Protein AF-A0A825BFW8-F1 (afdb_monomer_lite)

Secondary structure (DSSP, 8-state):
--SSHHHHHHHHHHHTS--EEEEEE-TTT--EEEEEESSS-HHHHHHHHHHHHHHH---SEEEE-S-HHHHSHHHHHHHHHTT-EEEEPPTT-GGGSTTHHHHHHHHIIIIITTSTT---SSHHHHHHHHHTS-HHHHHHTTT--S-GGGPPPHHHHHHHHHHHIIIIITTS-BTTTTB-HHHHHHHTGGG--PPPHHHHHHHHTS---

Foldseek 3Di:
DAPDPVSVVVLLVLLLADWDKDKDADPQLGAMDIFIGSDPALLRVLLRQLVCCQPQNDAQEDEEEPDPNCVDPLNVVLCVLSNYHYHHDDPPPCVVVPPPVVLVVVCCVPPQVPQPFRQDPDPVSNVVVVVPDDPVVVVVCVVPDGDSPRGDRPVVVRVSSRCCSVVPVQADDDPVQNGGSVVSSVVCSVVHHHDDSVSSCVSSPNSHD

Organism: Campylobacter fetus (NCBI:txid196)

Sequence (209 aa):
AFRDFDECCERVKENQKRYTVVGLIDVHSGVCSYVIGKSENIYTVKRCLAKYISKFGKPLRVVGDNGKAFKSNEMAGTFESLDIEYLAVRAYSGWLKPYIERSWRSFQDNFSQNIAGFIGHSVEQRQAIEFGFSKMERRLKKGEQTNLKRMLLINDLEKLMDDYIDEFINRRWLDRLGSSPLEAYKSDEDKIERLSSTLVCARLGNMLT

Radius of gyration: 19.36 Å; chains: 1; bounding box: 43×39×50 Å

InterPro domains:
  IPR001584 Integrase, catalytic core [PS50994] (1-189)
  IPR012337 Ribonuclease H-like superfamily [SSF53098] (11-190)
  IPR036397 Ribonuclease H superfamily [G3DSA:3.30.420.10] (3-198)

pLDDT: mean 85.08, std 10.87, range [48.97, 98.0]

Structure (mmCIF, N/CA/C/O backbone):
data_AF-A0A825BFW8-F1
#
_entry.id   AF-A0A825BFW8-F1
#
loop_
_atom_site.group_PDB
_atom_site.id
_atom_site.type_symbol
_atom_site.label_atom_id
_atom_site.label_alt_id
_atom_site.label_comp_id
_atom_site.label_asym_id
_atom_site.label_entity_id
_atom_site.label_seq_id
_atom_site.pdbx_PDB_ins_code
_atom_site.Cartn_x
_atom_site.Cartn_y
_atom_site.Cartn_z
_atom_site.occupancy
_atom_site.B_iso_or_equiv
_atom_site.auth_seq_id
_atom_site.auth_comp_id
_atom_site.auth_asym_id
_atom_site.auth_atom_id
_atom_site.pdbx_PDB_model_num
ATOM 1 N N . ALA A 1 1 ? -1.907 10.057 -26.799 1.00 57.00 1 ALA A N 1
ATOM 2 C CA . ALA A 1 1 ? -0.876 10.447 -27.782 1.00 57.00 1 ALA A CA 1
ATOM 3 C C . ALA A 1 1 ? 0.135 11.348 -27.081 1.00 57.00 1 ALA A C 1
ATOM 5 O O . ALA A 1 1 ? -0.284 12.102 -26.210 1.00 57.00 1 ALA A O 1
ATOM 6 N N . PHE A 1 2 ? 1.428 11.216 -27.385 1.00 69.06 2 PHE A N 1
ATOM 7 C CA . PHE A 1 2 ? 2.475 12.103 -26.853 1.00 69.06 2 PHE A CA 1
ATOM 8 C C . PHE A 1 2 ? 2.391 13.469 -27.539 1.00 69.06 2 PHE A C 1
ATOM 10 O O . PHE A 1 2 ? 1.968 13.522 -28.696 1.00 69.06 2 PHE A O 1
ATOM 17 N N . ARG A 1 3 ? 2.764 14.556 -26.849 1.00 76.31 3 ARG A N 1
ATOM 18 C CA . ARG A 1 3 ? 2.779 15.893 -27.467 1.00 76.31 3 ARG A CA 1
ATOM 19 C C . ARG A 1 3 ? 3.918 16.033 -28.474 1.00 76.31 3 ARG A C 1
ATOM 21 O O . ARG A 1 3 ? 3.712 16.618 -29.531 1.00 76.31 3 ARG A O 1
ATOM 28 N N . ASP A 1 4 ? 5.073 15.448 -28.172 1.00 85.94 4 ASP A N 1
ATOM 29 C CA . ASP A 1 4 ? 6.266 15.469 -29.016 1.00 85.94 4 ASP A CA 1
ATOM 30 C C . ASP A 1 4 ? 7.177 14.247 -28.761 1.00 85.94 4 ASP A C 1
ATOM 32 O O . ASP A 1 4 ? 6.861 13.340 -27.978 1.00 85.94 4 ASP A O 1
ATOM 36 N N . PHE A 1 5 ? 8.291 14.189 -29.495 1.00 79.31 5 PHE A N 1
ATOM 37 C CA . PHE A 1 5 ? 9.274 13.107 -29.415 1.00 79.31 5 PHE A CA 1
ATOM 38 C C . PHE A 1 5 ? 10.070 13.116 -28.103 1.00 79.31 5 PHE A C 1
ATOM 40 O O . PHE A 1 5 ? 10.416 12.045 -27.596 1.00 79.31 5 PHE A O 1
ATOM 47 N N . ASP A 1 6 ? 10.321 14.293 -27.531 1.00 84.38 6 ASP A N 1
ATOM 48 C CA . ASP A 1 6 ? 11.079 14.432 -26.289 1.00 84.38 6 ASP A CA 1
ATOM 49 C C . ASP A 1 6 ? 10.268 13.889 -25.107 1.00 84.38 6 ASP A C 1
ATOM 51 O O . ASP A 1 6 ? 10.773 13.065 -24.343 1.00 84.38 6 ASP A O 1
ATOM 55 N N . GLU A 1 7 ? 8.972 14.208 -25.034 1.00 79.75 7 GLU A N 1
ATOM 56 C CA . GLU A 1 7 ? 8.039 13.645 -24.052 1.00 79.75 7 GLU A CA 1
ATOM 57 C C . GLU A 1 7 ? 7.964 12.113 -24.162 1.00 79.75 7 GLU A C 1
ATOM 59 O O . GLU A 1 7 ? 7.917 11.402 -23.153 1.00 79.75 7 GLU A O 1
ATOM 64 N N . CYS A 1 8 ? 7.971 11.583 -25.389 1.00 78.00 8 CYS A N 1
ATOM 65 C CA . CYS A 1 8 ? 8.010 10.142 -25.626 1.00 78.00 8 CYS A CA 1
ATOM 66 C C . CYS A 1 8 ? 9.295 9.525 -25.050 1.00 78.00 8 CYS A C 1
ATOM 68 O O . CYS A 1 8 ? 9.234 8.555 -24.290 1.00 78.00 8 CYS A O 1
ATOM 70 N N . CYS A 1 9 ? 10.456 10.117 -25.340 1.00 77.81 9 CYS A N 1
ATOM 71 C CA . CYS A 1 9 ? 11.747 9.641 -24.845 1.00 77.81 9 CYS A CA 1
ATOM 72 C C . CYS A 1 9 ? 11.852 9.714 -23.317 1.00 77.81 9 CYS A C 1
ATOM 74 O O . CYS A 1 9 ? 12.368 8.788 -22.688 1.00 77.81 9 CYS A O 1
ATOM 76 N N . GLU A 1 10 ? 11.354 10.786 -22.701 1.00 79.50 10 GLU A N 1
ATOM 77 C CA . GLU A 1 10 ? 11.316 10.937 -21.245 1.00 79.50 10 GLU A CA 1
ATOM 78 C C . GLU A 1 10 ? 10.425 9.887 -20.581 1.00 79.50 10 GLU A C 1
ATOM 80 O O . GLU A 1 10 ? 10.849 9.241 -19.619 1.00 79.50 10 GLU A O 1
ATOM 85 N N . ARG A 1 11 ? 9.224 9.641 -21.118 1.00 73.81 11 ARG A N 1
ATOM 86 C CA . ARG A 1 11 ? 8.330 8.591 -20.603 1.00 73.81 11 ARG A CA 1
ATOM 87 C C . ARG A 1 11 ? 8.921 7.195 -20.749 1.00 73.81 11 ARG A C 1
ATOM 89 O O . ARG A 1 11 ? 8.784 6.387 -19.833 1.00 73.81 11 ARG A O 1
ATOM 96 N N . VAL A 1 12 ? 9.605 6.909 -21.857 1.00 74.50 12 VAL A N 1
ATOM 97 C CA . VAL A 1 12 ? 10.315 5.633 -22.034 1.00 74.50 12 VAL A CA 1
ATOM 98 C C . VAL A 1 12 ? 11.403 5.474 -20.970 1.00 74.50 12 VAL A C 1
ATOM 100 O O . VAL A 1 12 ? 11.441 4.444 -20.300 1.00 74.50 12 VAL A O 1
ATOM 103 N N . LYS A 1 13 ? 12.234 6.501 -20.744 1.00 76.50 13 LYS A N 1
ATOM 104 C CA . LYS A 1 13 ? 13.274 6.480 -19.697 1.00 76.50 13 LYS A CA 1
ATOM 105 C C . LYS A 1 13 ? 12.697 6.305 -18.293 1.00 76.50 13 LYS A C 1
ATOM 107 O O . LYS A 1 13 ? 13.308 5.643 -17.457 1.00 76.50 13 LYS A O 1
ATOM 112 N N . GLU A 1 14 ? 11.544 6.904 -18.013 1.00 76.50 14 GLU A N 1
ATOM 113 C CA . GLU A 1 14 ? 10.870 6.758 -16.723 1.00 76.50 14 GLU A CA 1
ATOM 114 C C . GLU A 1 14 ? 10.353 5.328 -16.517 1.00 76.50 14 GLU A C 1
ATOM 116 O O . GLU A 1 14 ? 10.638 4.730 -15.482 1.00 76.50 14 GLU A O 1
ATOM 121 N N . ASN A 1 15 ? 9.698 4.742 -17.524 1.00 72.56 15 ASN A N 1
ATOM 122 C CA . ASN A 1 15 ? 9.164 3.376 -17.459 1.00 72.56 15 ASN A CA 1
ATOM 123 C C . ASN A 1 15 ? 10.252 2.292 -17.393 1.00 72.56 15 ASN A C 1
ATOM 125 O O . ASN A 1 15 ? 10.003 1.195 -16.899 1.00 72.56 15 ASN A O 1
ATOM 129 N N . GLN A 1 16 ? 11.469 2.584 -17.855 1.00 72.81 16 GLN A N 1
ATOM 130 C CA . GLN A 1 16 ? 12.624 1.681 -17.788 1.00 72.81 16 GLN A CA 1
ATOM 131 C C . GLN A 1 16 ? 13.252 1.566 -16.382 1.00 72.81 16 GLN A C 1
ATOM 133 O O . GLN A 1 16 ? 14.397 1.135 -16.241 1.00 72.81 16 GLN A O 1
ATOM 138 N N . LYS A 1 17 ? 12.534 1.937 -15.319 1.00 76.00 17 LYS A N 1
ATOM 139 C CA . LYS A 1 17 ? 13.017 1.860 -13.935 1.00 76.00 17 LYS A CA 1
ATOM 140 C C . LYS A 1 17 ? 12.402 0.676 -13.196 1.00 76.00 17 LYS A C 1
ATOM 142 O O . LYS A 1 17 ? 11.292 0.236 -13.478 1.00 76.00 17 LYS A O 1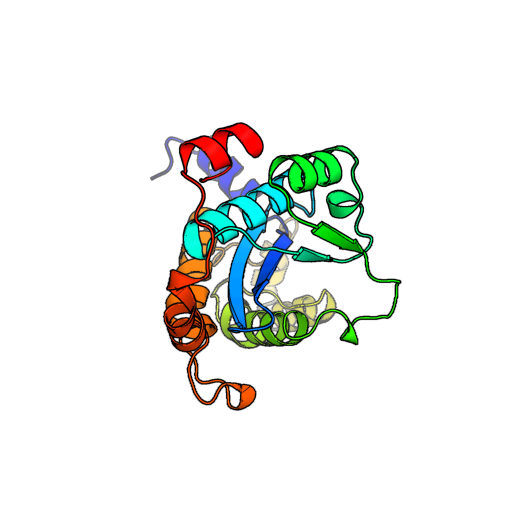
ATOM 147 N N . ARG A 1 18 ? 13.132 0.160 -12.203 1.00 78.69 18 ARG A N 1
ATOM 148 C CA . ARG A 1 18 ? 12.558 -0.767 -11.222 1.00 78.69 18 ARG A CA 1
ATOM 149 C C . ARG A 1 18 ? 11.790 0.042 -10.189 1.00 78.69 18 ARG A C 1
ATOM 151 O O . ARG A 1 18 ? 12.389 0.822 -9.456 1.00 78.69 18 ARG A O 1
ATOM 158 N N . TYR A 1 19 ? 10.485 -0.172 -10.145 1.00 87.44 19 TYR A N 1
ATOM 159 C CA . TYR A 1 19 ? 9.611 0.412 -9.142 1.00 87.44 19 TYR A CA 1
ATOM 160 C C . TYR A 1 19 ? 9.538 -0.476 -7.899 1.00 87.44 19 TYR A C 1
ATOM 162 O O . TYR A 1 19 ? 9.810 -1.678 -7.942 1.00 87.44 19 TYR A O 1
ATOM 170 N N . THR A 1 20 ? 9.145 0.128 -6.788 1.00 89.19 20 THR A N 1
ATOM 171 C CA . THR A 1 20 ? 8.837 -0.548 -5.533 1.00 89.19 20 THR A CA 1
ATOM 172 C C . THR A 1 20 ? 7.329 -0.601 -5.353 1.00 89.19 20 THR A C 1
ATOM 174 O O . THR A 1 20 ? 6.642 0.376 -5.633 1.00 89.19 20 THR A O 1
ATOM 177 N N . VAL A 1 21 ? 6.817 -1.717 -4.842 1.00 92.19 21 VAL A N 1
ATOM 178 C CA . VAL A 1 21 ? 5.421 -1.832 -4.415 1.00 92.19 21 VAL A CA 1
ATOM 179 C C . VAL A 1 21 ? 5.387 -1.855 -2.893 1.00 92.19 21 VAL A C 1
ATOM 181 O O . VAL A 1 21 ? 6.095 -2.644 -2.271 1.00 92.19 21 VAL A O 1
ATOM 184 N N . VAL A 1 22 ? 4.569 -0.993 -2.300 1.00 93.06 22 VAL A N 1
ATOM 185 C CA . VAL A 1 22 ? 4.280 -0.972 -0.862 1.00 93.06 22 VAL A CA 1
ATOM 186 C C . VAL A 1 22 ? 2.839 -1.419 -0.673 1.00 93.06 22 VAL A C 1
ATOM 188 O O . VAL A 1 22 ? 1.969 -1.053 -1.462 1.00 93.06 22 VAL A O 1
ATOM 191 N N . GLY A 1 23 ? 2.585 -2.230 0.350 1.00 94.19 23 GLY A N 1
ATOM 192 C CA . GLY A 1 23 ? 1.260 -2.770 0.607 1.00 94.19 23 GLY A CA 1
ATOM 193 C C . GLY A 1 23 ? 0.889 -2.781 2.076 1.00 94.19 23 GLY A C 1
ATOM 194 O O . GLY A 1 23 ? 1.744 -2.966 2.939 1.00 94.19 23 GLY A O 1
ATOM 195 N N . LEU A 1 24 ? -0.405 -2.621 2.333 1.00 95.12 24 LEU A N 1
ATOM 196 C CA . LEU A 1 24 ? -1.027 -2.812 3.638 1.00 95.12 24 LEU A CA 1
ATOM 197 C C . LEU A 1 24 ? -2.068 -3.922 3.528 1.00 95.12 24 LEU A C 1
ATOM 199 O O . LEU A 1 24 ? -2.770 -4.007 2.518 1.00 95.12 24 LEU A O 1
ATOM 203 N N . ILE A 1 25 ? -2.139 -4.766 4.554 1.00 96.06 25 ILE A N 1
ATOM 204 C CA . ILE A 1 25 ? -3.138 -5.826 4.691 1.00 96.06 25 ILE A CA 1
ATOM 205 C C . ILE A 1 25 ? -3.756 -5.752 6.081 1.00 96.06 25 ILE A C 1
ATOM 207 O O . ILE A 1 25 ? -3.037 -5.598 7.070 1.00 96.06 25 ILE A O 1
ATOM 211 N N . ASP A 1 26 ? -5.074 -5.888 6.151 1.00 96.00 26 ASP A N 1
ATOM 212 C CA . ASP A 1 26 ? -5.761 -6.088 7.416 1.00 96.00 26 ASP A CA 1
ATOM 213 C C . ASP A 1 26 ? -5.528 -7.515 7.917 1.00 96.00 26 ASP A C 1
ATOM 215 O O . ASP A 1 26 ? -5.755 -8.491 7.199 1.00 96.00 26 ASP A O 1
ATOM 219 N N . VAL A 1 27 ? -5.106 -7.666 9.168 1.00 94.69 27 VAL A N 1
ATOM 220 C CA . VAL A 1 27 ? -4.853 -8.992 9.749 1.00 94.69 27 VAL A CA 1
ATOM 221 C C . VAL A 1 27 ? -6.163 -9.749 9.967 1.00 94.69 27 VAL A C 1
ATOM 223 O O . VAL A 1 27 ? -6.204 -10.967 9.776 1.00 94.69 27 VAL A O 1
ATOM 226 N N . HIS A 1 28 ? -7.232 -9.037 10.330 1.00 94.06 28 HIS A N 1
ATOM 227 C CA . HIS A 1 28 ? -8.535 -9.631 10.607 1.00 94.06 28 HIS A CA 1
ATOM 228 C C . HIS A 1 28 ? -9.206 -10.086 9.309 1.00 94.06 28 HIS A C 1
ATOM 230 O O . HIS A 1 28 ? -9.173 -11.277 8.988 1.00 94.06 28 HIS A O 1
ATOM 236 N N . SER A 1 29 ? -9.691 -9.143 8.505 1.00 96.19 29 SER A N 1
ATOM 237 C CA . SER A 1 29 ? -10.430 -9.399 7.265 1.00 96.19 29 SER A CA 1
ATOM 238 C C . SER A 1 29 ? -9.549 -9.846 6.101 1.00 96.19 29 SER A C 1
ATOM 240 O O . SER A 1 29 ? -10.025 -10.514 5.198 1.00 96.19 29 SER A O 1
ATOM 242 N N . GLY A 1 30 ? -8.251 -9.539 6.089 1.00 95.88 30 GLY A N 1
ATOM 243 C CA . GLY A 1 30 ? -7.370 -9.895 4.973 1.00 95.88 30 GLY A CA 1
ATOM 244 C C . GLY A 1 30 ? -7.468 -8.984 3.751 1.00 95.88 30 GLY A C 1
ATOM 245 O O . GLY A 1 30 ? -6.800 -9.287 2.759 1.00 95.88 30 GLY A O 1
ATOM 246 N N . VAL A 1 31 ? -8.273 -7.910 3.779 1.00 97.25 31 VAL A N 1
ATOM 247 C CA . VAL A 1 31 ? -8.295 -6.940 2.672 1.00 97.25 31 VAL A CA 1
ATOM 248 C C . VAL A 1 31 ? -6.944 -6.259 2.566 1.00 97.25 3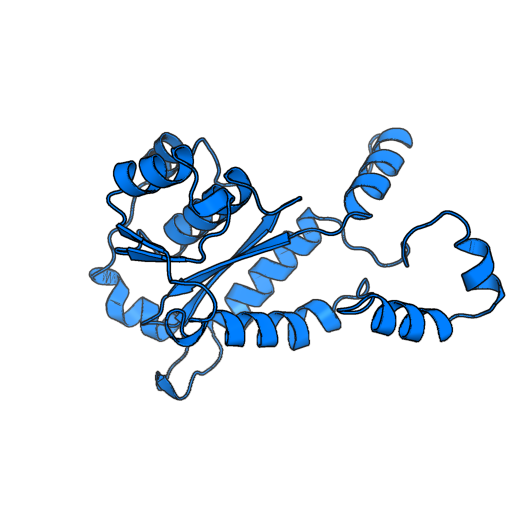1 VAL A C 1
ATOM 250 O O . VAL A 1 31 ? -6.280 -5.997 3.570 1.00 97.25 31 VAL A O 1
ATOM 253 N N . CYS A 1 32 ? -6.521 -5.967 1.346 1.00 96.69 32 CYS A N 1
ATOM 254 C CA . CYS A 1 32 ? -5.256 -5.300 1.106 1.00 96.69 32 CYS A CA 1
ATOM 255 C C . CYS A 1 32 ? -5.367 -4.229 0.025 1.00 96.69 32 CYS A C 1
ATOM 257 O O . CYS A 1 32 ? -6.259 -4.250 -0.826 1.00 96.69 32 CYS A O 1
ATOM 259 N N . SER A 1 33 ? -4.433 -3.284 0.059 1.00 95.81 33 SER A N 1
ATOM 260 C CA . SER A 1 33 ? -4.241 -2.289 -0.996 1.00 95.81 33 SER A CA 1
ATOM 261 C C . SER A 1 33 ? -2.758 -2.066 -1.222 1.00 95.81 33 SER A C 1
ATOM 263 O O . SER A 1 33 ? -2.019 -1.898 -0.245 1.00 95.81 33 SER A O 1
ATOM 265 N N . TYR A 1 34 ? -2.338 -2.006 -2.484 1.00 95.75 34 TYR A N 1
ATOM 266 C CA . TYR A 1 34 ? -0.950 -1.750 -2.859 1.00 95.75 34 TYR A CA 1
ATOM 267 C C . TYR A 1 34 ? -0.805 -0.417 -3.592 1.00 95.75 34 TYR A C 1
ATOM 269 O O . TYR A 1 34 ? -1.737 0.088 -4.221 1.00 95.75 34 TYR A O 1
ATOM 277 N N . VAL A 1 35 ? 0.387 0.160 -3.492 1.00 94.06 35 VAL A N 1
ATOM 278 C CA . VAL A 1 35 ? 0.810 1.366 -4.203 1.00 94.06 35 VAL A CA 1
ATOM 279 C C . VAL A 1 35 ? 2.170 1.106 -4.819 1.00 94.06 35 VAL A C 1
ATOM 281 O O . VAL A 1 35 ? 3.061 0.563 -4.164 1.00 94.06 35 VAL A O 1
ATOM 284 N N . ILE A 1 36 ? 2.336 1.521 -6.070 1.00 92.00 36 ILE A N 1
ATOM 285 C CA . ILE A 1 36 ? 3.634 1.533 -6.728 1.00 92.00 36 ILE A CA 1
ATOM 286 C C . ILE A 1 36 ? 4.298 2.893 -6.496 1.00 92.00 36 ILE A C 1
ATOM 288 O O . ILE A 1 36 ? 3.658 3.941 -6.478 1.00 92.00 36 ILE A O 1
ATOM 292 N N . GLY A 1 37 ? 5.602 2.882 -6.276 1.00 90.00 37 GLY A N 1
ATOM 293 C CA . GLY A 1 37 ? 6.412 4.078 -6.119 1.00 90.00 37 GLY A CA 1
ATOM 294 C C . GLY A 1 37 ? 7.762 3.893 -6.785 1.00 90.00 37 GLY A C 1
ATOM 295 O O . GLY A 1 37 ? 8.232 2.775 -6.986 1.00 90.00 37 GLY A O 1
ATOM 296 N N . LYS A 1 38 ? 8.425 5.000 -7.124 1.00 86.25 38 LYS A N 1
ATOM 297 C CA . LYS A 1 38 ? 9.762 4.959 -7.747 1.00 86.25 38 LYS A CA 1
ATOM 298 C C . LYS A 1 38 ? 10.818 4.323 -6.834 1.00 86.25 38 LYS A C 1
ATOM 300 O O . LYS A 1 38 ? 11.822 3.814 -7.315 1.00 86.25 38 LYS A O 1
ATOM 305 N N . SER A 1 39 ? 10.600 4.389 -5.522 1.00 85.94 39 SER A N 1
ATOM 306 C CA . SER A 1 39 ? 11.430 3.773 -4.490 1.00 85.94 39 SER A CA 1
ATOM 307 C C . SER A 1 39 ? 10.643 3.608 -3.188 1.00 85.94 39 SER A C 1
ATOM 309 O O . SER A 1 39 ? 9.589 4.231 -3.000 1.00 85.94 39 SER A O 1
ATOM 311 N N . GLU A 1 40 ? 11.173 2.805 -2.263 1.00 84.12 40 GLU A N 1
ATOM 312 C CA . GLU A 1 40 ? 10.717 2.794 -0.872 1.00 84.12 40 GLU A CA 1
ATOM 313 C C . GLU A 1 40 ? 11.165 4.085 -0.173 1.00 84.12 40 GLU A C 1
ATOM 315 O O . GLU A 1 40 ? 12.313 4.236 0.247 1.00 84.12 40 GLU A O 1
ATOM 320 N N . ASN A 1 41 ? 10.253 5.047 -0.074 1.00 88.56 41 ASN A N 1
ATOM 321 C CA . ASN A 1 41 ? 10.467 6.301 0.635 1.00 88.56 41 ASN A CA 1
ATOM 322 C C . ASN A 1 41 ? 9.206 6.689 1.421 1.00 88.56 41 ASN A C 1
ATOM 324 O O . ASN A 1 41 ? 8.149 6.072 1.268 1.00 88.56 41 ASN A O 1
ATOM 328 N N . ILE A 1 42 ? 9.327 7.717 2.264 1.00 88.88 42 ILE A N 1
ATOM 329 C CA . ILE A 1 42 ? 8.255 8.171 3.162 1.00 88.88 42 ILE A CA 1
ATOM 330 C C . ILE A 1 42 ? 6.984 8.514 2.372 1.00 88.88 42 ILE A C 1
ATOM 332 O O . ILE A 1 42 ? 5.891 8.138 2.783 1.00 88.88 42 ILE A O 1
ATOM 336 N N . TYR A 1 43 ? 7.109 9.152 1.206 1.00 89.62 43 TYR A N 1
ATOM 337 C CA . TYR A 1 43 ? 5.960 9.518 0.377 1.00 89.62 43 TYR A CA 1
ATOM 338 C C . TYR A 1 43 ? 5.233 8.300 -0.193 1.00 89.62 43 TYR A C 1
ATOM 340 O O . TYR A 1 43 ? 4.006 8.274 -0.181 1.00 89.62 43 TYR A O 1
ATOM 348 N N . THR A 1 44 ? 5.956 7.274 -0.651 1.00 90.69 44 THR A N 1
ATOM 349 C CA . THR A 1 44 ? 5.337 6.022 -1.123 1.00 90.69 44 THR A CA 1
ATOM 350 C C . THR A 1 44 ? 4.567 5.337 0.009 1.00 90.69 44 THR A C 1
ATOM 352 O O . THR A 1 44 ? 3.440 4.886 -0.192 1.00 90.69 44 THR A O 1
ATOM 355 N N . VAL A 1 45 ? 5.128 5.322 1.223 1.00 91.12 45 VAL A N 1
ATOM 356 C CA . VAL A 1 45 ? 4.454 4.775 2.412 1.00 91.12 45 VAL A CA 1
ATOM 357 C C . VAL A 1 45 ? 3.213 5.599 2.774 1.00 91.12 45 VAL A C 1
ATOM 359 O O . VAL A 1 45 ? 2.149 5.026 2.996 1.00 91.12 45 VAL A O 1
ATOM 362 N N . LYS A 1 46 ? 3.304 6.935 2.763 1.00 91.94 46 LYS A N 1
ATOM 363 C CA . LYS A 1 46 ? 2.163 7.835 3.004 1.00 91.94 46 LYS A CA 1
ATOM 364 C C . LYS A 1 46 ? 1.053 7.663 1.974 1.00 91.94 46 LYS A C 1
ATOM 366 O O . LYS A 1 46 ? -0.109 7.628 2.361 1.00 91.94 46 LYS A O 1
ATOM 371 N N . ARG A 1 47 ? 1.386 7.507 0.688 1.00 92.12 47 ARG A N 1
ATOM 372 C CA . ARG A 1 47 ? 0.408 7.191 -0.369 1.00 92.12 47 ARG A CA 1
ATOM 373 C C . ARG A 1 47 ? -0.264 5.849 -0.119 1.00 92.12 47 ARG A C 1
ATOM 375 O O . ARG A 1 47 ? -1.482 5.758 -0.218 1.00 92.12 47 ARG A O 1
ATOM 382 N N . CYS A 1 48 ? 0.507 4.829 0.259 1.00 93.88 48 CYS A N 1
ATOM 383 C CA . CYS A 1 48 ? -0.046 3.524 0.614 1.00 93.88 48 CYS A CA 1
ATOM 384 C C . CYS A 1 48 ? -1.021 3.623 1.795 1.00 93.88 48 CYS A C 1
ATOM 386 O O . CYS A 1 48 ? -2.110 3.057 1.731 1.00 93.88 48 CYS A O 1
ATOM 388 N N . LEU A 1 49 ? -0.666 4.377 2.839 1.00 93.94 49 LEU A N 1
ATOM 389 C CA . LEU A 1 49 ? -1.538 4.618 3.987 1.00 93.94 49 LEU A CA 1
ATOM 390 C C . LEU A 1 49 ? -2.790 5.417 3.596 1.00 93.94 49 LEU A C 1
ATOM 392 O O . LEU A 1 49 ? -3.892 5.018 3.952 1.00 93.94 49 LEU A O 1
ATOM 396 N N . ALA A 1 50 ? -2.642 6.498 2.825 1.00 93.50 50 ALA A N 1
ATOM 397 C CA . ALA A 1 50 ? -3.756 7.320 2.351 1.00 93.50 50 ALA A CA 1
ATOM 398 C C . ALA A 1 50 ? -4.760 6.491 1.545 1.00 93.50 50 ALA A C 1
ATOM 400 O O . ALA A 1 50 ? -5.962 6.539 1.805 1.00 93.50 50 ALA A O 1
ATOM 401 N N . LYS A 1 51 ? -4.255 5.692 0.599 1.00 93.75 51 LYS A N 1
ATOM 402 C CA . LYS A 1 51 ? -5.065 4.799 -0.229 1.00 93.75 51 LYS A CA 1
ATOM 403 C C . LYS A 1 51 ? -5.792 3.763 0.614 1.00 93.75 51 LYS A C 1
ATOM 405 O O . LYS A 1 51 ? -6.989 3.571 0.429 1.00 93.75 51 LYS A O 1
ATOM 410 N N . TYR A 1 52 ? -5.095 3.135 1.559 1.00 95.69 52 TYR A N 1
ATOM 411 C CA . TYR A 1 52 ? -5.709 2.166 2.458 1.00 95.69 52 TYR A CA 1
ATOM 412 C C . TYR A 1 52 ? -6.836 2.805 3.276 1.00 95.69 52 TYR A C 1
ATOM 414 O O . TYR A 1 52 ? -7.955 2.301 3.255 1.00 95.69 52 TYR A O 1
ATOM 422 N N . ILE A 1 53 ? -6.579 3.955 3.914 1.00 95.19 53 ILE A N 1
ATOM 423 C CA . ILE A 1 53 ? -7.583 4.680 4.708 1.00 95.19 53 ILE A CA 1
ATOM 424 C C . ILE A 1 53 ? -8.786 5.071 3.849 1.00 95.19 53 ILE A C 1
ATOM 426 O O . ILE A 1 53 ? -9.926 4.923 4.281 1.00 95.19 53 ILE A O 1
ATOM 430 N N . SER A 1 54 ? -8.551 5.526 2.618 1.00 93.06 54 SER A N 1
ATOM 431 C CA . SER A 1 54 ? -9.630 5.902 1.704 1.00 93.06 54 SER A CA 1
ATOM 432 C C . SER A 1 54 ? -10.530 4.725 1.324 1.00 93.06 54 SER A C 1
ATOM 434 O O . SER A 1 54 ? -11.722 4.932 1.109 1.00 93.06 54 SER A O 1
ATOM 436 N N . LYS A 1 55 ? -9.980 3.512 1.204 1.00 93.94 55 LYS A N 1
ATOM 437 C CA . LYS A 1 55 ? -10.745 2.318 0.813 1.00 93.94 55 LYS A CA 1
ATOM 438 C C . LYS A 1 55 ? -11.396 1.646 2.015 1.00 93.94 55 LYS A C 1
ATOM 440 O O . LYS A 1 55 ? -12.593 1.367 1.994 1.00 93.94 55 LYS A O 1
ATOM 445 N N . PHE A 1 56 ? -10.604 1.415 3.055 1.00 95.69 56 PHE A N 1
ATOM 446 C CA . PHE A 1 56 ? -10.936 0.506 4.146 1.00 95.69 56 PHE A CA 1
ATOM 447 C C . PHE A 1 56 ? -11.084 1.193 5.504 1.00 95.69 56 PHE A C 1
ATOM 449 O O . PHE A 1 56 ? -11.481 0.537 6.457 1.00 95.69 56 PHE A O 1
ATOM 456 N N . GLY A 1 57 ? -10.831 2.499 5.601 1.00 94.88 57 GLY A N 1
ATOM 457 C CA . GLY A 1 57 ? -10.901 3.247 6.855 1.00 94.88 57 GLY A CA 1
ATOM 458 C C . GLY A 1 57 ? -9.599 3.233 7.657 1.00 94.88 57 GLY A C 1
ATOM 459 O O . GLY A 1 57 ? -8.583 2.651 7.264 1.00 94.88 57 GLY A O 1
ATOM 460 N N . LYS A 1 58 ? -9.611 3.959 8.775 1.00 95.25 58 LYS A N 1
ATOM 461 C CA . LYS A 1 58 ? -8.440 4.199 9.618 1.00 95.25 58 LYS A CA 1
ATOM 462 C C . LYS A 1 58 ? -8.027 2.914 10.347 1.00 95.25 58 LYS A C 1
ATOM 464 O O . LYS A 1 58 ? -8.840 2.362 11.086 1.00 95.25 58 LYS A O 1
ATOM 469 N N . PRO A 1 59 ? -6.783 2.429 10.189 1.00 95.25 59 PRO A N 1
ATOM 470 C CA . PRO A 1 59 ? -6.307 1.304 10.982 1.00 95.25 59 PRO A CA 1
ATOM 471 C C . PRO A 1 59 ? -6.043 1.746 12.425 1.00 95.25 59 PRO A C 1
ATOM 473 O O . PRO A 1 59 ? -5.526 2.833 12.653 1.00 95.25 59 PRO A O 1
ATOM 476 N N . LEU A 1 60 ? -6.317 0.873 13.395 1.00 94.12 60 LEU A N 1
ATOM 477 C CA . LEU A 1 60 ? -5.954 1.112 14.801 1.00 94.12 60 LEU A CA 1
ATOM 478 C C . LEU A 1 60 ? -4.434 1.067 15.002 1.00 94.12 60 LEU A C 1
ATOM 480 O O . LEU A 1 60 ? -3.847 1.852 15.742 1.00 94.12 60 LEU A O 1
ATOM 484 N N . ARG A 1 61 ? -3.793 0.108 14.331 1.00 94.12 61 ARG A N 1
ATOM 485 C CA . ARG A 1 61 ? -2.378 -0.198 14.489 1.00 94.12 61 ARG A CA 1
ATOM 486 C C . ARG A 1 61 ? -1.785 -0.676 13.175 1.00 94.12 61 ARG A C 1
ATOM 488 O O . ARG A 1 61 ? -2.386 -1.488 12.476 1.00 94.12 61 ARG A O 1
ATOM 495 N N . VAL A 1 62 ? -0.569 -0.233 12.882 1.00 93.56 62 VAL A N 1
ATOM 496 C CA . VAL A 1 62 ? 0.239 -0.706 11.757 1.00 93.56 62 VAL A CA 1
ATOM 497 C C . VAL A 1 62 ? 1.466 -1.432 12.293 1.00 93.56 62 VAL A C 1
ATOM 499 O O . VAL A 1 62 ? 2.231 -0.891 13.087 1.00 93.56 62 VAL A O 1
ATOM 502 N N . VAL A 1 63 ? 1.667 -2.668 11.836 1.00 91.75 63 VAL A N 1
ATOM 503 C CA . VAL A 1 63 ? 2.832 -3.489 12.185 1.00 91.75 63 VAL A CA 1
ATOM 504 C C . VAL A 1 63 ? 3.773 -3.543 10.983 1.00 91.75 63 VAL A C 1
ATOM 506 O O . VAL A 1 63 ? 3.415 -4.068 9.931 1.00 91.75 63 VAL A O 1
ATOM 509 N N . GLY A 1 64 ? 4.977 -2.990 11.123 1.00 88.31 64 GLY A N 1
ATOM 510 C CA . GLY A 1 64 ? 5.906 -2.769 10.010 1.00 88.31 64 GLY A CA 1
ATOM 511 C C . GLY A 1 64 ? 7.345 -3.174 10.317 1.00 88.31 64 GLY A C 1
ATOM 512 O O . GLY A 1 64 ? 7.678 -3.614 11.418 1.00 88.31 64 GLY A O 1
ATOM 513 N N . ASP A 1 65 ? 8.208 -3.149 9.296 1.00 79.69 65 ASP A N 1
ATOM 514 C CA . ASP A 1 65 ? 9.649 -3.413 9.456 1.00 79.69 65 ASP A CA 1
ATOM 515 C C . ASP A 1 65 ? 10.364 -2.182 9.997 1.00 79.69 65 ASP A C 1
ATOM 517 O O . ASP A 1 65 ? 9.889 -1.054 9.895 1.00 79.69 65 ASP A O 1
ATOM 521 N N . ASN A 1 66 ? 11.584 -2.387 10.487 1.00 75.94 66 ASN A N 1
ATOM 522 C CA . ASN A 1 66 ? 12.508 -1.303 10.823 1.00 75.94 66 ASN A CA 1
ATOM 523 C C . ASN A 1 66 ? 13.084 -0.584 9.580 1.00 75.94 66 ASN A C 1
ATOM 525 O O . ASN A 1 66 ? 14.197 -0.056 9.624 1.00 75.94 66 ASN A O 1
ATOM 529 N N . GLY A 1 67 ? 12.351 -0.572 8.462 1.00 76.88 67 GLY A N 1
ATOM 530 C CA . GLY A 1 67 ? 12.732 0.128 7.240 1.00 76.88 67 GLY A CA 1
ATOM 531 C C . GLY A 1 67 ? 12.874 1.631 7.485 1.00 76.88 67 GLY A C 1
ATOM 532 O O . GLY A 1 67 ? 12.150 2.222 8.290 1.00 76.88 67 GLY A O 1
ATOM 533 N N . LYS A 1 68 ? 13.817 2.271 6.784 1.00 80.75 68 LYS A N 1
ATOM 534 C CA . LYS A 1 68 ? 14.152 3.691 7.001 1.00 80.75 68 LYS A CA 1
ATOM 535 C C . LYS A 1 68 ? 12.950 4.621 6.806 1.00 80.75 68 LYS A C 1
ATOM 537 O O . LYS A 1 68 ? 12.820 5.587 7.550 1.00 80.75 68 LYS A O 1
ATOM 542 N N . ALA A 1 69 ? 12.076 4.322 5.842 1.00 80.25 69 ALA A N 1
ATOM 543 C CA . ALA A 1 69 ? 10.877 5.116 5.581 1.00 80.25 69 ALA A CA 1
ATOM 544 C C . ALA A 1 69 ? 9.899 5.078 6.770 1.00 80.25 69 ALA A C 1
ATOM 546 O O . ALA A 1 69 ? 9.462 6.128 7.242 1.00 80.25 69 ALA A O 1
ATOM 547 N N . PHE A 1 70 ? 9.635 3.884 7.307 1.00 78.50 70 PHE A N 1
ATOM 548 C CA . PHE A 1 70 ? 8.727 3.689 8.438 1.00 78.50 70 PHE A CA 1
ATOM 549 C C . PHE A 1 70 ? 9.287 4.208 9.769 1.00 78.50 70 PHE A C 1
ATOM 551 O O . PHE A 1 70 ? 8.523 4.667 10.609 1.00 78.50 70 PHE A O 1
ATOM 558 N N . LYS A 1 71 ? 10.615 4.176 9.956 1.00 78.88 71 LYS A N 1
ATOM 559 C CA . LYS A 1 71 ? 11.286 4.672 11.173 1.00 78.88 71 LYS A CA 1
ATOM 560 C C . LYS A 1 71 ? 11.466 6.198 11.201 1.00 78.88 71 LYS A C 1
ATOM 562 O O . LYS A 1 71 ? 11.898 6.747 12.209 1.00 78.88 71 LYS A O 1
ATOM 567 N N . SER A 1 72 ? 11.211 6.894 10.097 1.00 84.50 72 SER A N 1
ATOM 568 C CA . SER A 1 72 ? 11.433 8.340 10.038 1.00 84.50 72 SER A CA 1
ATOM 569 C C . SER A 1 72 ? 10.559 9.097 11.049 1.00 84.50 72 SER A C 1
ATOM 571 O O . SER A 1 72 ? 9.395 8.753 11.249 1.00 84.50 72 SER A O 1
ATOM 573 N N . ASN A 1 73 ? 11.100 10.167 11.647 1.00 85.88 73 ASN A N 1
ATOM 574 C CA . ASN A 1 73 ? 10.343 11.034 12.564 1.00 85.88 73 ASN A CA 1
ATOM 575 C C . ASN A 1 73 ? 9.088 11.608 11.890 1.00 85.88 73 ASN A C 1
ATOM 577 O O . ASN A 1 73 ? 8.049 11.761 12.522 1.00 85.88 73 ASN A O 1
ATOM 581 N N . GLU A 1 74 ? 9.180 11.887 10.589 1.00 86.19 74 GLU A N 1
ATOM 582 C CA . GLU A 1 74 ? 8.053 12.361 9.794 1.00 86.19 74 GLU A CA 1
ATOM 583 C C . GLU A 1 74 ? 6.928 11.318 9.715 1.00 86.19 74 GLU A C 1
ATOM 585 O O . GLU A 1 74 ? 5.753 11.665 9.848 1.00 86.19 74 GLU A O 1
ATOM 590 N N . MET A 1 75 ? 7.264 10.038 9.522 1.00 88.88 75 MET A N 1
ATOM 591 C CA . MET A 1 75 ? 6.262 8.973 9.499 1.00 88.88 75 MET A CA 1
ATOM 592 C C . MET A 1 75 ? 5.687 8.711 10.896 1.00 88.88 75 MET A C 1
ATOM 594 O O . MET A 1 75 ? 4.480 8.523 11.019 1.00 88.88 75 MET A O 1
ATOM 598 N N . ALA A 1 76 ? 6.508 8.780 11.947 1.00 88.50 76 ALA A N 1
ATOM 599 C CA . ALA A 1 76 ? 6.036 8.682 13.328 1.00 88.50 76 ALA A CA 1
ATOM 600 C C . ALA A 1 76 ? 5.004 9.777 13.654 1.00 88.50 76 ALA A C 1
ATOM 602 O O . ALA A 1 76 ? 3.898 9.460 14.083 1.00 88.50 76 ALA A O 1
ATOM 603 N N . GLY A 1 77 ? 5.309 11.041 13.334 1.00 89.75 77 GLY A N 1
ATOM 604 C CA . GLY A 1 77 ? 4.363 12.149 13.513 1.00 89.75 77 GLY A CA 1
ATOM 605 C C . GLY A 1 77 ? 3.114 12.019 12.637 1.00 89.75 77 GLY A C 1
ATOM 606 O O . GLY A 1 77 ? 2.032 12.454 13.018 1.00 89.75 77 GLY A O 1
ATOM 607 N N . THR A 1 78 ? 3.229 11.369 11.476 1.00 90.81 78 THR A N 1
ATOM 608 C CA . THR A 1 78 ? 2.074 11.072 10.619 1.00 90.81 78 THR A CA 1
ATOM 609 C C . THR A 1 78 ? 1.121 10.085 11.289 1.00 90.81 78 THR A C 1
ATOM 611 O O . THR A 1 78 ? -0.080 10.350 11.342 1.00 90.81 78 THR A O 1
ATOM 614 N N . PHE A 1 79 ? 1.647 8.978 11.818 1.00 92.56 79 PHE A N 1
ATOM 615 C CA . PHE A 1 79 ? 0.860 7.992 12.559 1.00 92.56 79 PHE A CA 1
ATOM 616 C C . PHE A 1 79 ? 0.216 8.604 13.806 1.00 92.56 79 PHE A C 1
ATOM 618 O O . PHE A 1 79 ? -0.990 8.474 13.986 1.00 92.56 79 PHE A O 1
ATOM 625 N N . GLU A 1 80 ? 0.981 9.363 14.591 1.00 91.94 80 GLU A N 1
ATOM 626 C CA . GLU A 1 80 ? 0.483 10.077 15.772 1.00 91.94 80 GLU A CA 1
ATOM 627 C C . GLU A 1 80 ? -0.640 11.064 15.416 1.00 91.94 80 GLU A C 1
ATOM 629 O O . GLU A 1 80 ? -1.684 11.086 16.059 1.00 91.94 80 GLU A O 1
ATOM 634 N N . SER A 1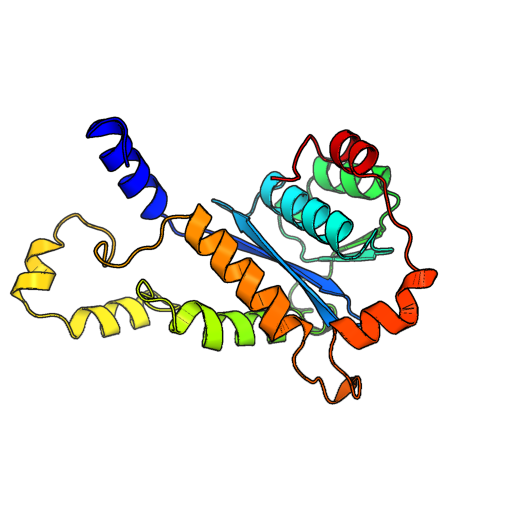 81 ? -0.488 11.829 14.329 1.00 91.38 81 SER A N 1
ATOM 635 C CA . SER A 1 81 ? -1.499 12.804 13.892 1.00 91.38 81 SER A CA 1
ATOM 636 C C . SER A 1 81 ? -2.833 12.190 13.458 1.00 91.38 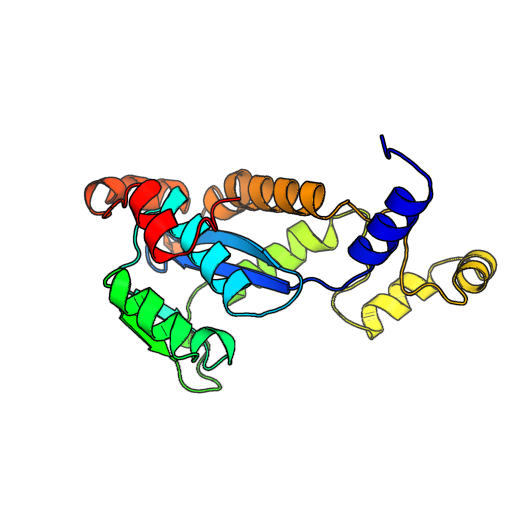81 SER A C 1
ATOM 638 O O . SER A 1 81 ? -3.842 12.897 13.391 1.00 91.38 81 SER A O 1
ATOM 640 N N . LEU A 1 82 ? -2.813 10.900 13.117 1.00 92.25 82 LEU A N 1
ATOM 641 C CA . LEU A 1 82 ? -3.969 10.107 12.719 1.00 92.25 82 LEU A CA 1
ATOM 642 C C . LEU A 1 82 ? -4.451 9.194 13.854 1.00 92.25 82 LEU A C 1
ATOM 644 O O . LEU A 1 82 ? -5.414 8.464 13.646 1.00 92.25 82 LEU A O 1
ATOM 648 N N . ASP A 1 83 ? -3.817 9.238 15.028 1.00 93.75 83 ASP A N 1
ATOM 649 C CA . ASP A 1 83 ? -4.098 8.333 16.146 1.00 93.75 83 ASP A CA 1
ATOM 650 C C . ASP A 1 83 ? -3.991 6.853 15.728 1.00 93.75 83 ASP A C 1
ATOM 652 O O . ASP A 1 83 ? -4.906 6.049 15.896 1.00 93.75 83 ASP A O 1
ATOM 656 N N . ILE A 1 84 ? -2.871 6.519 15.078 1.00 95.00 84 ILE A N 1
ATOM 657 C CA . ILE A 1 84 ? -2.526 5.168 14.625 1.00 95.00 84 ILE A CA 1
ATOM 658 C C . ILE A 1 84 ? -1.284 4.714 15.389 1.00 95.00 84 ILE A C 1
ATOM 660 O O . ILE A 1 84 ? -0.239 5.361 15.338 1.00 95.00 84 ILE A O 1
ATOM 664 N N . GLU A 1 85 ? -1.348 3.560 16.047 1.00 94.31 85 GLU A N 1
ATOM 665 C CA . GLU A 1 85 ? -0.179 2.989 16.717 1.00 94.31 85 GLU A CA 1
ATOM 666 C C . GLU A 1 85 ? 0.758 2.319 15.699 1.00 94.31 85 GLU A C 1
ATOM 668 O O . GLU A 1 85 ? 0.339 1.446 14.936 1.00 94.31 85 GLU A O 1
ATOM 673 N N . TYR A 1 86 ? 2.047 2.668 15.696 1.00 92.12 86 TYR A N 1
ATOM 674 C CA . TYR A 1 86 ? 3.044 1.976 14.875 1.00 92.12 86 TYR A CA 1
ATOM 675 C C . TYR A 1 86 ? 3.906 1.027 15.712 1.00 92.12 86 TYR A C 1
ATOM 677 O O . TYR A 1 86 ? 4.648 1.461 16.593 1.00 92.12 86 TYR A O 1
ATOM 685 N N . LEU A 1 87 ? 3.863 -0.269 15.390 1.00 90.12 87 LEU A N 1
ATOM 686 C CA . LEU A 1 87 ? 4.716 -1.289 15.998 1.00 90.12 87 LEU A CA 1
ATOM 687 C C . LEU A 1 87 ? 5.783 -1.765 15.013 1.00 90.12 87 LEU A C 1
ATOM 689 O O . LEU A 1 87 ? 5.503 -2.480 14.047 1.00 90.12 87 LEU A O 1
ATOM 693 N N . ALA A 1 88 ? 7.035 -1.416 15.299 1.00 87.44 88 ALA A N 1
ATOM 694 C CA . ALA A 1 88 ? 8.175 -1.920 14.552 1.00 87.44 88 ALA A CA 1
ATOM 695 C C . ALA A 1 88 ? 8.596 -3.298 15.082 1.00 87.44 88 ALA A C 1
ATOM 697 O O . ALA A 1 88 ? 8.991 -3.441 16.241 1.00 87.44 88 ALA A O 1
ATOM 698 N N . VAL A 1 89 ? 8.540 -4.327 14.235 1.00 85.88 89 VAL A N 1
ATOM 699 C CA . VAL A 1 89 ? 8.973 -5.675 14.636 1.00 85.88 89 VAL A CA 1
ATOM 700 C C . VAL A 1 89 ? 10.491 -5.798 14.577 1.00 85.88 89 VAL A C 1
ATOM 702 O O . VAL A 1 89 ? 11.152 -5.216 13.713 1.00 85.88 89 VAL A O 1
ATOM 705 N N . ARG A 1 90 ? 11.064 -6.592 15.486 1.00 81.19 90 ARG A N 1
ATOM 706 C CA . ARG A 1 90 ? 12.496 -6.917 15.456 1.00 81.19 90 ARG A CA 1
ATOM 707 C C . ARG A 1 90 ? 12.857 -7.645 14.153 1.00 81.19 90 ARG A C 1
ATOM 709 O O . ARG A 1 90 ? 12.032 -8.355 13.575 1.00 81.19 90 ARG A O 1
ATOM 716 N N . ALA A 1 91 ? 14.105 -7.491 13.715 1.00 75.69 91 ALA A N 1
ATOM 717 C CA . ALA A 1 91 ? 14.605 -8.194 12.538 1.00 75.69 91 ALA A CA 1
ATOM 718 C C . ALA A 1 91 ? 14.403 -9.717 12.670 1.00 75.69 91 ALA A C 1
ATOM 720 O O . ALA A 1 91 ? 14.401 -10.260 13.778 1.00 75.69 91 ALA A O 1
ATOM 721 N N . TYR A 1 92 ? 14.221 -10.395 11.534 1.00 69.19 92 TYR A N 1
ATOM 722 C CA . TYR A 1 92 ? 13.993 -11.844 11.456 1.00 69.19 92 TYR A CA 1
ATOM 723 C C . TYR A 1 92 ? 12.723 -12.340 12.169 1.00 69.19 92 TYR A C 1
ATOM 725 O O . TYR A 1 92 ? 12.631 -13.516 12.495 1.00 69.19 92 TYR A O 1
ATOM 733 N N . SER A 1 93 ? 11.737 -11.466 12.414 1.00 80.12 93 SER A N 1
ATOM 734 C CA . SER A 1 93 ? 10.459 -11.829 13.052 1.00 80.12 93 SER A CA 1
ATOM 735 C C . SER A 1 93 ? 9.254 -11.695 12.124 1.00 80.12 93 SER A C 1
ATOM 737 O O . SER A 1 93 ? 8.240 -11.107 12.491 1.00 80.12 93 SER A O 1
ATOM 739 N N . GLY A 1 94 ? 9.359 -12.262 10.918 1.00 69.25 94 GLY A N 1
ATOM 740 C CA . GLY A 1 94 ? 8.308 -12.203 9.892 1.00 69.25 94 GLY A CA 1
ATOM 741 C C . GLY A 1 94 ? 6.957 -12.777 10.339 1.00 69.25 94 GLY A C 1
ATOM 742 O O . GLY A 1 94 ? 5.915 -12.287 9.922 1.00 69.25 94 GLY A O 1
ATOM 743 N N . TRP A 1 95 ? 6.934 -13.730 11.281 1.00 78.44 95 TRP A N 1
ATOM 744 C CA . TRP A 1 95 ? 5.683 -14.277 11.834 1.00 78.44 95 TRP A CA 1
ATOM 745 C C . TRP A 1 95 ? 4.835 -13.240 12.590 1.00 78.44 95 TRP A C 1
ATOM 747 O O . TRP A 1 95 ? 3.638 -13.446 12.765 1.00 78.44 95 TRP A O 1
ATOM 757 N N . LEU A 1 96 ? 5.434 -12.122 13.019 1.00 80.81 96 LEU A N 1
ATOM 758 C CA . LEU A 1 96 ? 4.715 -10.996 13.625 1.00 80.81 96 LEU A CA 1
ATOM 759 C C . LEU A 1 96 ? 3.955 -10.158 12.584 1.00 80.81 96 LEU A C 1
ATOM 761 O O . LEU A 1 96 ? 3.198 -9.265 12.953 1.00 80.81 96 LEU A O 1
ATOM 765 N N . LYS A 1 97 ? 4.142 -10.453 11.292 1.00 82.94 97 LYS A N 1
ATOM 766 C CA . LYS A 1 97 ? 3.453 -9.838 10.153 1.00 82.94 97 LYS A CA 1
ATOM 767 C C . LYS A 1 97 ? 2.722 -10.900 9.353 1.00 82.94 97 LYS A C 1
ATOM 769 O O . LYS A 1 97 ? 3.134 -11.261 8.246 1.00 82.94 97 LYS A O 1
ATOM 774 N N . PRO A 1 98 ? 1.647 -11.453 9.922 1.00 82.56 98 PRO A N 1
ATOM 775 C CA . PRO A 1 98 ? 0.917 -12.496 9.243 1.00 82.56 98 PRO A CA 1
ATOM 776 C C . PRO A 1 98 ? 0.356 -11.983 7.908 1.00 82.56 98 PRO A C 1
ATOM 778 O O . PRO A 1 98 ? 0.018 -10.813 7.739 1.00 82.56 98 PRO A O 1
ATOM 781 N N . TYR A 1 99 ? 0.248 -12.909 6.957 1.00 91.94 99 TYR A N 1
ATOM 782 C CA . TYR A 1 99 ? -0.459 -12.779 5.677 1.00 91.94 99 TYR A CA 1
ATOM 783 C C . TYR A 1 99 ? 0.170 -11.891 4.600 1.00 91.94 99 TYR A C 1
ATOM 785 O O . TYR A 1 99 ? 0.060 -12.262 3.430 1.00 91.94 99 TYR A O 1
ATOM 793 N N . ILE A 1 100 ? 0.856 -10.794 4.937 1.00 90.56 100 ILE A N 1
ATOM 794 C CA . ILE A 1 100 ? 1.368 -9.862 3.919 1.00 90.56 100 ILE A CA 1
ATOM 795 C C . ILE A 1 100 ? 2.374 -10.536 2.969 1.00 90.56 100 ILE A C 1
ATOM 797 O O . ILE A 1 100 ? 2.223 -10.438 1.754 1.00 90.56 100 ILE A O 1
ATOM 801 N N . GLU A 1 101 ? 3.304 -11.345 3.491 1.00 89.19 101 GLU A N 1
ATOM 802 C CA . GLU A 1 101 ? 4.274 -12.097 2.677 1.00 89.19 101 GLU A CA 1
ATOM 803 C C . GLU A 1 101 ? 3.611 -13.120 1.754 1.00 89.19 101 GLU A C 1
ATOM 805 O O . GLU A 1 101 ? 3.991 -13.277 0.592 1.00 89.19 101 GLU A O 1
ATOM 810 N N . ARG A 1 102 ? 2.572 -13.798 2.250 1.00 90.62 102 ARG A N 1
ATOM 811 C CA . ARG A 1 102 ? 1.795 -14.746 1.446 1.00 90.62 102 ARG A CA 1
ATOM 812 C C . ARG A 1 102 ? 1.028 -14.021 0.342 1.00 90.62 102 ARG A C 1
ATOM 814 O O . ARG A 1 102 ? 0.946 -14.525 -0.777 1.00 90.62 102 ARG A O 1
ATOM 821 N N . SER A 1 103 ? 0.484 -12.847 0.649 1.00 92.81 103 SER A N 1
ATOM 822 C CA . SER A 1 103 ? -0.196 -12.004 -0.329 1.00 92.81 103 SER A CA 1
ATOM 823 C C . SER A 1 103 ? 0.771 -11.504 -1.402 1.00 92.81 103 SER A C 1
ATOM 825 O O . SER A 1 103 ? 0.465 -11.625 -2.585 1.00 92.81 103 SER A O 1
ATOM 827 N N . TRP A 1 104 ? 1.977 -11.062 -1.023 1.00 91.19 104 TRP A N 1
ATOM 828 C CA . TRP A 1 104 ? 3.019 -10.670 -1.977 1.00 91.19 104 TRP A CA 1
ATOM 829 C C . TRP A 1 104 ? 3.454 -11.811 -2.881 1.00 91.19 104 TRP A C 1
ATOM 831 O O . TRP A 1 104 ? 3.575 -11.596 -4.082 1.00 91.19 104 TRP A O 1
ATOM 841 N N . ARG A 1 105 ? 3.630 -13.025 -2.349 1.00 90.44 105 ARG A N 1
ATOM 842 C CA . ARG A 1 105 ? 3.927 -14.197 -3.182 1.00 90.44 105 ARG A CA 1
ATOM 843 C C . ARG A 1 105 ? 2.820 -14.436 -4.208 1.00 90.44 105 ARG A C 1
ATOM 845 O O . ARG A 1 105 ? 3.089 -14.538 -5.396 1.00 90.44 105 ARG A O 1
ATOM 852 N N . SER A 1 106 ? 1.561 -14.423 -3.764 1.00 91.00 106 SER A N 1
ATOM 853 C CA . SER A 1 106 ? 0.401 -14.567 -4.652 1.00 91.00 106 SER A CA 1
ATOM 854 C C . SER A 1 106 ? 0.352 -13.479 -5.728 1.00 91.00 106 SER A C 1
ATOM 856 O O . SER A 1 106 ? 0.009 -13.773 -6.870 1.00 91.00 106 SER A O 1
ATOM 858 N N . PHE A 1 107 ? 0.678 -12.237 -5.373 1.00 92.38 107 PHE A N 1
ATOM 859 C CA . PHE A 1 107 ? 0.743 -11.110 -6.297 1.00 92.38 107 PHE A CA 1
ATOM 860 C C . PHE A 1 107 ? 1.879 -11.278 -7.314 1.00 92.38 107 PHE A C 1
ATOM 862 O O . PHE A 1 107 ? 1.649 -11.186 -8.516 1.00 92.38 107 PHE A O 1
ATOM 869 N N . GLN A 1 108 ? 3.088 -11.600 -6.858 1.00 90.62 108 GLN A N 1
ATOM 870 C CA . GLN A 1 108 ? 4.236 -11.826 -7.732 1.00 90.62 108 GLN A CA 1
ATOM 871 C C . GLN A 1 108 ? 3.982 -12.974 -8.709 1.00 90.62 108 GLN A C 1
ATOM 873 O O . GLN A 1 108 ? 4.240 -12.807 -9.897 1.00 90.62 108 GLN A O 1
ATOM 878 N N . ASP A 1 109 ? 3.435 -14.095 -8.239 1.00 89.00 109 ASP A N 1
ATOM 879 C CA . ASP A 1 109 ? 3.276 -15.304 -9.048 1.00 89.00 109 ASP A CA 1
ATOM 880 C C . ASP A 1 109 ? 2.131 -15.232 -10.055 1.00 89.00 109 ASP A C 1
ATOM 882 O O . ASP A 1 109 ? 2.251 -15.780 -11.145 1.00 89.00 109 ASP A O 1
ATOM 886 N N . ASN A 1 110 ? 1.042 -14.535 -9.724 1.00 88.94 110 ASN A N 1
ATOM 887 C CA . ASN A 1 110 ? -0.172 -14.549 -10.546 1.00 88.94 110 ASN A CA 1
ATOM 888 C C . ASN A 1 110 ? -0.436 -13.226 -11.269 1.00 88.94 110 ASN A C 1
ATOM 890 O O . ASN A 1 110 ? -1.054 -13.234 -12.328 1.00 88.94 110 ASN A O 1
ATOM 894 N N . PHE A 1 111 ? 0.027 -12.092 -10.743 1.00 91.06 111 PHE A N 1
ATOM 895 C CA . PHE A 1 111 ? -0.081 -10.812 -11.441 1.00 91.06 111 PHE A CA 1
ATOM 896 C C . PHE A 1 111 ? 1.208 -10.516 -12.198 1.00 91.06 111 PHE A C 1
ATOM 898 O O . PHE A 1 111 ? 1.214 -10.491 -13.427 1.00 91.06 111 PHE A O 1
ATOM 905 N N . SER A 1 112 ? 2.327 -10.370 -11.481 1.00 85.25 112 SER A N 1
ATOM 906 C CA . SER A 1 112 ? 3.572 -9.879 -12.082 1.00 85.25 112 SER A CA 1
ATOM 907 C C . SER A 1 112 ? 4.143 -10.806 -13.152 1.00 85.25 112 SER A C 1
ATOM 909 O O . SER A 1 112 ? 4.722 -10.306 -14.105 1.00 85.25 112 SER A O 1
ATOM 911 N N . GLN A 1 113 ? 3.987 -12.130 -13.038 1.00 84.88 113 GLN A N 1
ATOM 912 C CA . GLN A 1 113 ? 4.446 -13.064 -14.079 1.00 84.88 113 GLN A CA 1
ATOM 913 C C . GLN A 1 113 ? 3.567 -13.047 -15.343 1.00 84.88 113 GLN A C 1
ATOM 915 O O . GLN A 1 113 ? 4.051 -13.372 -16.425 1.00 84.88 113 GLN A O 1
ATOM 920 N N . ASN A 1 114 ? 2.296 -12.648 -15.222 1.00 86.31 114 ASN A N 1
ATOM 921 C CA . ASN A 1 114 ? 1.327 -12.664 -16.322 1.00 86.31 114 ASN A CA 1
ATOM 922 C C . ASN A 1 114 ? 1.278 -11.350 -17.119 1.00 86.31 114 ASN A C 1
ATOM 924 O O . ASN A 1 114 ? 0.623 -11.285 -18.160 1.00 86.31 114 ASN A O 1
ATOM 928 N N . ILE A 1 115 ? 1.990 -10.302 -16.687 1.00 87.12 115 ILE A N 1
ATOM 929 C CA . ILE A 1 115 ? 2.098 -9.069 -17.474 1.00 87.12 115 ILE A CA 1
ATOM 930 C C . ILE A 1 115 ? 3.037 -9.274 -18.669 1.00 87.12 115 ILE A C 1
ATOM 932 O O . ILE A 1 115 ? 4.118 -9.854 -18.564 1.00 87.12 115 ILE A O 1
ATOM 936 N N . ALA A 1 116 ? 2.664 -8.712 -19.818 1.00 79.44 116 ALA A N 1
ATOM 937 C CA . ALA A 1 116 ? 3.423 -8.834 -21.065 1.00 79.44 116 ALA A CA 1
ATOM 938 C C . ALA A 1 116 ? 4.881 -8.328 -20.974 1.00 79.44 116 ALA A C 1
ATOM 940 O O . ALA A 1 116 ? 5.728 -8.747 -21.767 1.00 79.44 116 ALA A O 1
ATOM 941 N N . GLY A 1 117 ? 5.156 -7.425 -20.028 1.00 78.19 117 GLY A N 1
ATOM 942 C CA . GLY A 1 117 ? 6.467 -6.833 -19.760 1.00 78.19 117 GLY A CA 1
ATOM 943 C C . GLY A 1 117 ? 7.293 -7.538 -18.679 1.00 78.19 117 GLY A C 1
ATOM 944 O O . GLY A 1 117 ? 8.298 -6.974 -18.252 1.00 78.19 117 GLY A O 1
ATOM 945 N N . PHE A 1 118 ? 6.898 -8.726 -18.205 1.00 83.75 118 PHE A N 1
ATOM 946 C CA . PHE A 1 118 ? 7.650 -9.454 -17.180 1.00 83.75 118 PHE A CA 1
ATOM 947 C C . PHE A 1 118 ? 9.048 -9.848 -17.674 1.00 83.75 118 PHE A C 1
ATOM 949 O O . PHE A 1 118 ? 9.219 -10.395 -18.765 1.00 83.75 118 PHE A O 1
ATOM 956 N N . ILE A 1 119 ? 10.059 -9.583 -16.845 1.00 79.25 119 ILE A N 1
ATOM 957 C CA . ILE A 1 119 ? 11.469 -9.860 -17.156 1.00 79.25 119 ILE A CA 1
ATOM 958 C C . ILE A 1 119 ? 12.134 -10.790 -16.139 1.00 79.25 119 ILE A C 1
ATOM 960 O O . ILE A 1 119 ? 13.345 -10.941 -16.194 1.00 79.25 119 ILE A O 1
ATOM 964 N N . GLY A 1 120 ? 11.387 -11.396 -15.214 1.00 80.94 120 GLY A N 1
ATOM 965 C CA . GLY A 1 120 ? 11.940 -12.222 -14.139 1.00 80.94 120 GLY A CA 1
ATOM 966 C C . GLY A 1 120 ? 11.997 -11.517 -12.779 1.00 80.94 120 GLY A C 1
ATOM 967 O O . GLY A 1 120 ? 12.128 -10.295 -12.682 1.00 80.94 120 GLY A O 1
ATOM 968 N N . HIS A 1 121 ? 11.930 -12.320 -11.720 1.00 81.56 121 HIS A N 1
ATOM 969 C CA . HIS A 1 121 ? 12.035 -11.928 -10.312 1.00 81.56 121 HIS A CA 1
ATOM 970 C C . HIS A 1 121 ? 13.479 -11.679 -9.868 1.00 81.56 121 HIS A C 1
ATOM 972 O O . HIS A 1 121 ? 13.706 -10.941 -8.913 1.00 81.56 121 HIS A O 1
ATOM 978 N N . SER A 1 122 ? 14.462 -12.251 -10.571 1.00 82.06 122 SER A N 1
ATOM 979 C CA . SER A 1 122 ? 15.891 -12.097 -10.277 1.00 82.06 122 SER A CA 1
ATOM 980 C C . SER A 1 122 ? 16.711 -11.759 -11.526 1.00 82.06 122 SER A C 1
ATOM 982 O O . SER A 1 122 ? 16.219 -11.832 -12.657 1.00 82.06 122 SER A O 1
ATOM 984 N N . VAL A 1 123 ? 17.972 -11.363 -11.329 1.00 79.25 123 VAL A N 1
ATOM 985 C CA . VAL A 1 123 ? 18.909 -11.096 -12.434 1.00 79.25 123 VAL A CA 1
ATOM 986 C C . VAL A 1 123 ? 19.160 -12.372 -13.239 1.00 79.25 123 VAL A C 1
ATOM 988 O O . VAL A 1 123 ? 19.201 -12.332 -14.465 1.00 79.25 123 VAL A O 1
ATOM 991 N N . GLU A 1 124 ? 19.248 -13.510 -12.563 1.00 82.12 124 GLU A N 1
ATOM 992 C CA . GLU A 1 124 ? 19.476 -14.830 -13.146 1.00 82.12 124 GLU A CA 1
ATOM 993 C C . GLU A 1 124 ? 18.269 -15.274 -13.976 1.00 82.12 124 GLU A C 1
ATOM 995 O O . GLU A 1 124 ? 18.423 -15.641 -15.142 1.00 82.12 124 GLU A O 1
ATOM 1000 N N . GLN A 1 125 ? 17.051 -15.171 -13.423 1.00 82.94 125 GLN A N 1
ATOM 1001 C CA . GLN A 1 125 ? 15.830 -15.501 -14.165 1.00 82.94 125 GLN A CA 1
ATOM 1002 C C . GLN A 1 125 ? 15.685 -14.606 -15.396 1.00 82.94 125 GLN A C 1
ATOM 1004 O O . GLN A 1 125 ? 15.318 -15.074 -16.473 1.00 82.94 125 GLN A O 1
ATOM 1009 N N . ARG A 1 126 ? 16.029 -13.325 -15.256 1.00 80.38 126 ARG A N 1
ATOM 1010 C CA . ARG A 1 126 ? 16.039 -12.391 -16.371 1.00 80.38 126 ARG A CA 1
ATOM 1011 C C . ARG A 1 126 ? 17.001 -12.811 -17.472 1.00 80.38 126 ARG A C 1
ATOM 1013 O O . ARG A 1 126 ? 16.607 -12.846 -18.634 1.00 80.38 126 ARG A O 1
ATOM 1020 N N . GLN A 1 127 ? 18.246 -13.125 -17.121 1.00 77.50 127 GLN A N 1
ATOM 1021 C CA . GLN A 1 127 ? 19.241 -13.588 -18.087 1.00 77.50 127 GLN A CA 1
ATOM 1022 C C . GLN A 1 127 ? 18.781 -14.872 -18.789 1.00 77.50 127 GLN A C 1
ATOM 1024 O O . GLN A 1 127 ? 18.952 -14.990 -20.001 1.00 77.50 127 GLN A O 1
ATOM 1029 N N . ALA A 1 128 ? 18.140 -15.792 -18.063 1.00 81.19 128 ALA A N 1
ATOM 1030 C CA . ALA A 1 128 ? 17.583 -17.019 -18.627 1.00 81.19 128 ALA A CA 1
ATOM 1031 C C . ALA A 1 128 ? 16.449 -16.743 -19.631 1.00 81.19 128 ALA A C 1
ATOM 1033 O O . ALA A 1 128 ? 16.489 -17.261 -20.748 1.00 81.19 128 ALA A O 1
ATOM 1034 N N . ILE A 1 129 ? 15.488 -15.876 -19.284 1.00 76.50 129 ILE A N 1
ATOM 1035 C CA . ILE A 1 129 ? 14.426 -15.430 -20.206 1.00 76.50 129 ILE A CA 1
ATOM 1036 C C . ILE A 1 129 ? 15.051 -14.763 -21.437 1.00 76.50 129 ILE A C 1
ATOM 1038 O O . ILE A 1 129 ? 14.664 -15.035 -22.573 1.00 76.50 129 ILE A O 1
ATOM 1042 N N . GLU A 1 130 ? 16.058 -13.912 -21.232 1.00 74.31 130 GLU A N 1
ATOM 1043 C CA . GLU A 1 130 ? 16.710 -13.189 -22.320 1.00 74.31 130 GLU A CA 1
ATOM 1044 C C . GLU A 1 130 ? 17.538 -14.086 -23.249 1.00 74.31 130 GLU A C 1
ATOM 1046 O O . GLU A 1 130 ? 17.678 -13.782 -24.439 1.00 74.31 130 GLU A O 1
ATOM 1051 N N . PHE A 1 131 ? 18.055 -15.206 -22.744 1.00 74.00 131 PHE A N 1
ATOM 1052 C CA . PHE A 1 131 ? 18.773 -16.195 -23.544 1.00 74.00 131 PHE A CA 1
ATOM 1053 C C . PHE A 1 131 ? 17.869 -16.881 -24.580 1.00 74.00 131 PHE A C 1
ATOM 1055 O O . PHE A 1 131 ? 18.367 -17.310 -25.623 1.00 74.00 131 PHE A O 1
ATOM 1062 N N . GLY A 1 132 ? 16.555 -16.916 -24.334 1.00 70.31 132 GLY A N 1
ATOM 1063 C CA . GLY A 1 132 ? 15.548 -17.416 -25.273 1.00 70.31 132 GLY A CA 1
ATOM 1064 C C . GLY A 1 132 ? 15.344 -16.546 -26.523 1.00 70.31 132 GLY A C 1
ATOM 1065 O O . GLY A 1 132 ? 14.817 -17.040 -27.515 1.00 70.31 132 GLY A O 1
ATOM 1066 N N . PHE A 1 133 ? 15.788 -15.281 -26.530 1.00 72.38 133 PHE A N 1
ATOM 1067 C CA . PHE A 1 133 ? 15.705 -14.414 -27.718 1.00 72.38 133 PHE A CA 1
ATOM 1068 C C . PHE A 1 133 ? 16.802 -14.729 -28.746 1.00 72.38 133 PHE A C 1
ATOM 1070 O O . PHE A 1 133 ? 17.885 -15.220 -28.408 1.00 72.38 133 PHE A O 1
ATOM 1077 N N . SER A 1 134 ? 16.586 -14.389 -30.017 1.00 72.56 134 SER A N 1
ATOM 1078 C CA . SER A 1 134 ? 17.586 -14.587 -31.076 1.00 72.56 134 SER A CA 1
ATOM 1079 C C . SER A 1 134 ? 18.873 -13.777 -30.829 1.00 72.56 134 SER A C 1
ATOM 1081 O O . SER A 1 134 ? 18.881 -12.752 -30.141 1.00 72.56 134 SER A O 1
ATOM 1083 N N . LYS A 1 135 ? 20.002 -14.203 -31.421 1.00 66.69 135 LYS A N 1
ATOM 1084 C CA . LYS A 1 135 ? 21.272 -13.446 -31.348 1.00 66.69 135 LYS A CA 1
ATOM 1085 C C . LYS A 1 135 ? 21.135 -12.017 -31.894 1.00 66.69 135 LYS A C 1
ATOM 1087 O O . LYS A 1 135 ? 21.794 -11.115 -31.384 1.00 66.69 135 LYS A O 1
ATOM 1092 N N . MET A 1 136 ? 20.296 -11.812 -32.912 1.00 65.25 136 MET A N 1
ATOM 1093 C CA . MET A 1 136 ? 20.026 -10.494 -33.493 1.00 65.25 136 MET A CA 1
ATOM 1094 C C . MET A 1 136 ? 19.291 -9.591 -32.494 1.00 65.25 136 MET A C 1
ATOM 1096 O O . MET A 1 136 ? 19.733 -8.473 -32.243 1.00 65.25 136 MET A O 1
ATOM 1100 N N . GLU A 1 137 ? 18.237 -10.096 -31.849 1.00 67.19 137 GLU A N 1
ATOM 1101 C CA . GLU A 1 137 ? 17.496 -9.359 -30.817 1.00 67.19 137 GLU A CA 1
ATOM 1102 C C . GLU A 1 137 ? 18.362 -9.033 -29.600 1.00 67.19 137 GLU A C 1
ATOM 1104 O O . GLU A 1 137 ? 18.254 -7.946 -29.042 1.00 67.19 137 GLU A O 1
ATOM 1109 N N . ARG A 1 138 ? 19.266 -9.938 -29.208 1.00 64.38 138 ARG A N 1
ATOM 1110 C CA . ARG A 1 138 ? 20.240 -9.684 -28.136 1.00 64.38 138 ARG A CA 1
ATOM 1111 C C . ARG A 1 138 ? 21.251 -8.593 -28.510 1.00 64.38 138 ARG A C 1
ATOM 1113 O O . ARG A 1 138 ? 21.596 -7.777 -27.663 1.00 64.38 138 ARG A O 1
ATOM 1120 N N . ARG A 1 139 ? 21.705 -8.539 -29.769 1.00 61.03 139 ARG A N 1
ATOM 1121 C CA . ARG A 1 139 ? 22.638 -7.504 -30.263 1.00 61.03 139 ARG A CA 1
ATOM 1122 C C . ARG A 1 139 ? 21.993 -6.122 -30.377 1.00 61.03 139 ARG A C 1
ATOM 1124 O O . ARG A 1 139 ? 22.658 -5.137 -30.077 1.00 61.03 139 ARG A O 1
ATOM 1131 N N . LEU A 1 140 ? 20.718 -6.051 -30.760 1.00 61.06 140 LEU A N 1
ATOM 1132 C CA . LEU A 1 140 ? 19.955 -4.797 -30.843 1.00 61.06 140 LEU A CA 1
ATOM 1133 C C . LEU A 1 140 ? 19.679 -4.162 -29.467 1.00 61.06 140 LEU A C 1
ATOM 1135 O O . LEU A 1 140 ? 19.374 -2.980 -29.399 1.00 61.06 140 LEU A O 1
ATOM 1139 N N . LYS A 1 141 ? 19.822 -4.922 -28.371 1.00 60.12 141 LYS A N 1
ATOM 1140 C CA . LYS A 1 141 ? 19.680 -4.445 -26.982 1.00 60.12 141 LYS A CA 1
ATOM 1141 C C . LYS A 1 141 ? 20.961 -3.830 -26.400 1.00 60.12 141 LYS A C 1
ATOM 1143 O O . LYS A 1 141 ? 21.007 -3.534 -25.210 1.00 60.12 141 LYS A O 1
ATOM 1148 N N . LYS A 1 142 ? 22.035 -3.674 -27.181 1.00 51.94 142 LYS A N 1
ATOM 1149 C CA . LYS A 1 142 ? 23.318 -3.161 -26.675 1.00 51.94 142 LYS A CA 1
ATOM 1150 C C . LYS A 1 142 ? 23.157 -1.694 -26.240 1.00 51.94 142 LYS A C 1
ATOM 1152 O O . LYS A 1 142 ? 23.112 -0.810 -27.083 1.00 51.94 142 LYS A O 1
ATOM 1157 N N . GLY A 1 143 ? 23.065 -1.466 -24.927 1.00 55.88 143 GLY A N 1
ATOM 1158 C CA . GLY A 1 143 ? 22.804 -0.154 -24.314 1.00 55.88 143 GLY A CA 1
ATOM 1159 C C . GLY A 1 143 ? 21.419 -0.017 -23.666 1.00 55.88 143 GLY A C 1
ATOM 1160 O O . GLY A 1 143 ? 21.225 0.887 -22.863 1.00 55.88 143 GLY A O 1
ATOM 1161 N N . GLU A 1 144 ? 20.493 -0.940 -23.940 1.00 55.84 144 GLU A N 1
ATOM 1162 C CA . GLU A 1 144 ? 19.136 -0.935 -23.386 1.00 55.84 144 GLU A CA 1
ATOM 1163 C C . GLU A 1 144 ? 19.010 -1.913 -22.222 1.00 55.84 144 GLU A C 1
ATOM 1165 O O . GLU A 1 144 ? 19.411 -3.078 -22.302 1.00 55.84 144 GLU A O 1
ATOM 1170 N N . GLN A 1 145 ? 18.431 -1.445 -21.116 1.00 55.84 145 GLN A N 1
ATOM 1171 C CA . GLN A 1 145 ? 18.427 -2.224 -19.887 1.00 55.84 145 GLN A CA 1
ATOM 1172 C C . GLN A 1 145 ? 17.428 -3.377 -19.873 1.00 55.84 145 GLN A C 1
ATOM 1174 O O . GLN A 1 145 ? 17.643 -4.219 -19.021 1.00 55.84 145 GLN A O 1
ATOM 1179 N N . THR A 1 146 ? 16.370 -3.469 -20.700 1.00 58.75 146 THR A N 1
ATOM 1180 C CA . THR A 1 146 ? 15.339 -4.546 -20.619 1.00 58.75 146 THR A CA 1
ATOM 1181 C C . THR A 1 146 ? 14.541 -4.749 -21.934 1.00 58.75 146 THR A C 1
ATOM 1183 O O . THR A 1 146 ? 14.809 -4.095 -22.940 1.00 58.75 146 THR A O 1
ATOM 1186 N N . ASN A 1 147 ? 13.564 -5.677 -21.971 1.00 58.47 147 ASN A N 1
ATOM 1187 C CA . ASN A 1 147 ? 12.643 -5.870 -23.107 1.00 58.47 147 ASN A CA 1
ATOM 1188 C C . ASN A 1 147 ? 11.597 -4.739 -23.204 1.00 58.47 147 ASN A C 1
ATOM 1190 O O . ASN A 1 147 ? 10.473 -4.863 -22.725 1.00 58.47 147 ASN A O 1
ATOM 1194 N N . LEU A 1 148 ? 11.972 -3.648 -23.865 1.00 62.22 148 LEU A N 1
ATOM 1195 C CA . LEU A 1 148 ? 11.195 -2.401 -23.928 1.00 62.22 148 LEU A CA 1
ATOM 1196 C C . LEU A 1 148 ? 9.858 -2.502 -24.654 1.00 62.22 148 LEU A C 1
ATOM 1198 O O . LEU A 1 148 ? 8.965 -1.696 -24.423 1.00 62.22 148 LEU A O 1
ATOM 1202 N N . LYS A 1 149 ? 9.718 -3.475 -25.560 1.00 64.88 149 LYS A N 1
ATOM 1203 C CA . LYS A 1 149 ? 8.610 -3.502 -26.525 1.00 64.88 149 LYS A CA 1
ATOM 1204 C C . LYS A 1 149 ? 7.242 -3.749 -25.888 1.00 64.88 149 LYS A C 1
ATOM 1206 O O . LYS A 1 149 ? 6.232 -3.509 -26.536 1.00 64.88 149 LYS A O 1
ATOM 1211 N N . ARG A 1 150 ? 7.206 -4.292 -24.669 1.00 73.06 150 ARG A N 1
ATOM 1212 C CA . ARG A 1 150 ? 5.972 -4.737 -23.998 1.00 73.06 150 ARG A CA 1
ATOM 1213 C C . ARG A 1 150 ? 5.807 -4.139 -22.599 1.00 73.06 150 ARG A C 1
ATOM 1215 O O . ARG A 1 150 ? 5.028 -4.664 -21.808 1.00 73.06 150 ARG A O 1
ATOM 1222 N N . MET A 1 151 ? 6.558 -3.081 -22.280 1.00 75.81 151 MET A N 1
ATOM 1223 C CA . MET A 1 151 ? 6.402 -2.373 -21.010 1.00 75.81 151 MET A CA 1
ATOM 1224 C C . MET A 1 151 ? 5.105 -1.566 -21.011 1.00 75.81 151 MET A C 1
ATOM 1226 O O . MET A 1 151 ? 4.818 -0.832 -21.954 1.00 75.81 151 MET A O 1
ATOM 1230 N N . LEU A 1 152 ? 4.336 -1.715 -19.937 1.00 79.56 152 LEU A N 1
ATOM 1231 C CA . LEU A 1 152 ? 3.179 -0.873 -19.662 1.00 79.56 152 LEU A CA 1
ATOM 1232 C C . LEU A 1 152 ? 3.650 0.508 -19.196 1.00 79.56 152 LEU A C 1
ATOM 1234 O O . LEU A 1 152 ? 4.719 0.629 -18.590 1.00 79.56 152 LEU A O 1
ATOM 1238 N N . LEU A 1 153 ? 2.847 1.542 -19.453 1.00 83.38 153 LEU A N 1
ATOM 1239 C CA . LEU A 1 153 ? 3.039 2.819 -18.773 1.00 83.38 153 LEU A CA 1
ATOM 1240 C C . LEU A 1 153 ? 2.775 2.628 -17.278 1.00 83.38 153 LEU A C 1
ATOM 1242 O O . LEU A 1 153 ? 1.929 1.819 -16.897 1.00 83.38 153 LEU A O 1
ATOM 1246 N N . ILE A 1 154 ? 3.456 3.405 -16.435 1.00 84.25 154 ILE A N 1
ATOM 1247 C CA . ILE A 1 154 ? 3.297 3.289 -14.981 1.00 84.25 154 ILE A CA 1
ATOM 1248 C C . ILE A 1 154 ? 1.835 3.441 -14.528 1.00 84.25 154 ILE A C 1
ATOM 1250 O O . ILE A 1 154 ? 1.361 2.604 -13.772 1.00 84.25 154 ILE A O 1
ATOM 1254 N N . ASN A 1 155 ? 1.091 4.405 -15.078 1.00 85.12 155 ASN A N 1
ATOM 1255 C CA . ASN A 1 155 ? -0.324 4.611 -14.743 1.00 85.12 155 ASN A CA 1
ATOM 1256 C C . ASN A 1 155 ? -1.215 3.428 -15.172 1.00 85.12 155 ASN A C 1
ATOM 1258 O O . ASN A 1 155 ? -2.179 3.088 -14.489 1.00 85.12 155 ASN A O 1
ATOM 1262 N N . ASP A 1 156 ? -0.905 2.790 -16.306 1.00 87.88 156 ASP A N 1
ATOM 1263 C CA . ASP A 1 156 ? -1.651 1.614 -16.766 1.00 87.88 156 ASP A CA 1
ATOM 1264 C C . ASP A 1 156 ? -1.356 0.411 -15.862 1.00 87.88 156 ASP A C 1
ATOM 1266 O O . ASP A 1 156 ? -2.256 -0.359 -15.529 1.00 87.88 156 ASP A O 1
ATOM 1270 N N . LEU A 1 157 ? -0.098 0.268 -15.427 1.00 89.12 157 LEU A N 1
ATOM 1271 C CA . LEU A 1 157 ? 0.310 -0.752 -14.466 1.00 89.12 157 LEU A CA 1
ATOM 1272 C C . LEU A 1 157 ? -0.339 -0.530 -13.093 1.00 89.12 157 LEU A C 1
ATOM 1274 O O . LEU A 1 157 ? -0.774 -1.500 -12.480 1.00 89.12 157 LEU A O 1
ATOM 1278 N N . GLU A 1 158 ? -0.433 0.720 -12.629 1.00 91.38 158 GLU A N 1
ATOM 1279 C CA . GLU A 1 158 ? -1.153 1.101 -11.405 1.00 91.38 158 GLU A CA 1
ATOM 1280 C C . GLU A 1 158 ? -2.612 0.670 -11.465 1.00 91.38 158 GLU A C 1
ATOM 1282 O O . GLU A 1 158 ? -3.082 -0.029 -10.569 1.00 91.38 158 GLU A O 1
ATOM 1287 N N . LYS A 1 159 ? -3.304 1.021 -12.551 1.00 92.69 159 LYS A N 1
ATOM 1288 C CA . LYS A 1 159 ? -4.707 0.656 -12.740 1.00 92.69 159 LYS A CA 1
ATOM 1289 C C . LYS A 1 159 ? -4.902 -0.858 -12.784 1.00 92.69 159 LYS A C 1
ATOM 1291 O O . LYS A 1 159 ? -5.750 -1.384 -12.077 1.00 92.69 159 LYS A O 1
ATOM 1296 N N . LEU A 1 160 ? -4.088 -1.568 -13.567 1.00 93.62 160 LEU A N 1
ATOM 1297 C CA . LEU A 1 160 ? -4.159 -3.030 -13.651 1.00 93.62 160 LEU A CA 1
ATOM 1298 C C . LEU A 1 160 ? -3.880 -3.701 -12.303 1.00 93.62 160 LEU A C 1
ATOM 1300 O O . LEU A 1 160 ? -4.506 -4.708 -11.978 1.00 93.62 160 LEU A O 1
ATOM 1304 N N . MET A 1 161 ? -2.938 -3.160 -11.528 1.00 94.81 161 MET A N 1
ATOM 1305 C CA . MET A 1 161 ? -2.637 -3.649 -10.186 1.00 94.81 161 MET A CA 1
ATOM 1306 C C . MET A 1 161 ? -3.836 -3.461 -9.256 1.00 94.81 161 MET A C 1
ATOM 1308 O O . MET A 1 161 ? -4.173 -4.384 -8.517 1.00 94.81 161 MET A O 1
ATOM 1312 N N . ASP A 1 162 ? -4.490 -2.304 -9.309 1.00 95.44 162 ASP A N 1
ATOM 1313 C CA . ASP A 1 162 ? -5.666 -2.011 -8.490 1.00 95.44 162 ASP A CA 1
ATOM 1314 C C . ASP A 1 162 ? -6.856 -2.890 -8.845 1.00 95.44 162 ASP A C 1
ATOM 1316 O O . ASP A 1 162 ? -7.429 -3.510 -7.948 1.00 95.44 162 ASP A O 1
ATOM 1320 N N . ASP A 1 163 ? -7.151 -3.028 -10.137 1.00 95.50 163 ASP A N 1
ATOM 1321 C CA . ASP A 1 163 ? -8.206 -3.910 -10.635 1.00 95.50 163 ASP A CA 1
ATOM 1322 C C . ASP A 1 163 ? -7.949 -5.357 -10.181 1.00 95.50 163 ASP A C 1
ATOM 1324 O O . ASP A 1 163 ? -8.843 -6.029 -9.669 1.00 95.50 163 ASP A O 1
ATOM 1328 N N . TYR A 1 164 ? -6.705 -5.838 -10.286 1.00 95.94 164 TYR A N 1
ATOM 1329 C CA . TYR A 1 164 ? -6.343 -7.181 -9.830 1.00 95.94 164 TYR A CA 1
ATOM 1330 C C . TYR A 1 164 ? -6.500 -7.352 -8.312 1.00 95.94 164 TYR A C 1
ATOM 1332 O O . TYR A 1 164 ? -6.986 -8.380 -7.838 1.00 95.94 164 TYR A O 1
ATOM 1340 N N . ILE A 1 165 ? -6.094 -6.364 -7.515 1.00 96.31 165 ILE A N 1
ATOM 1341 C CA . ILE A 1 165 ? -6.232 -6.439 -6.058 1.00 96.31 165 ILE A CA 1
ATOM 1342 C C . ILE A 1 165 ? -7.710 -6.450 -5.658 1.00 96.31 165 ILE A C 1
ATOM 1344 O O . ILE A 1 165 ? -8.110 -7.277 -4.838 1.00 96.31 165 ILE A O 1
ATOM 1348 N N . ASP A 1 166 ? -8.522 -5.578 -6.247 1.00 95.81 166 ASP A N 1
ATOM 1349 C CA . ASP A 1 166 ? -9.923 -5.402 -5.868 1.00 95.81 166 ASP A CA 1
ATOM 1350 C C . ASP A 1 166 ? -10.834 -6.515 -6.369 1.00 95.81 166 ASP A C 1
ATOM 1352 O O . ASP A 1 166 ? -11.728 -6.948 -5.639 1.00 95.81 166 ASP A O 1
ATOM 1356 N N . GLU A 1 167 ? -10.611 -6.990 -7.592 1.00 95.00 167 GLU A N 1
ATOM 1357 C CA . GLU A 1 167 ? -11.464 -8.000 -8.216 1.00 95.00 167 GLU A CA 1
ATOM 1358 C C . GLU A 1 167 ? -10.987 -9.426 -7.931 1.00 95.00 167 GLU A C 1
ATOM 1360 O O . GLU A 1 167 ? -11.802 -10.347 -7.934 1.00 95.00 167 GLU A O 1
ATOM 1365 N N . PHE A 1 168 ? -9.698 -9.629 -7.627 1.00 94.62 168 PHE A N 1
ATOM 1366 C CA . PHE A 1 168 ? -9.149 -10.959 -7.353 1.00 94.62 168 PHE A CA 1
ATOM 1367 C C . PHE A 1 168 ? -8.666 -11.128 -5.911 1.00 94.62 168 PHE A C 1
ATOM 1369 O O . PHE A 1 168 ? -9.208 -11.961 -5.187 1.00 94.62 168 PHE A O 1
ATOM 1376 N N . ILE A 1 169 ? -7.669 -10.364 -5.443 1.00 96.19 169 ILE A N 1
ATOM 1377 C CA . ILE A 1 169 ? -7.078 -10.618 -4.110 1.00 96.19 169 ILE A CA 1
ATOM 1378 C C . ILE A 1 169 ? -8.098 -10.407 -2.986 1.00 96.19 169 ILE A C 1
ATOM 1380 O O . ILE A 1 169 ? -8.166 -11.228 -2.072 1.00 96.19 169 ILE A O 1
ATOM 1384 N N . ASN A 1 170 ? -8.889 -9.340 -3.054 1.00 97.44 170 ASN A N 1
ATOM 1385 C CA . ASN A 1 170 ? -9.853 -8.993 -2.014 1.00 97.44 170 ASN A CA 1
ATOM 1386 C 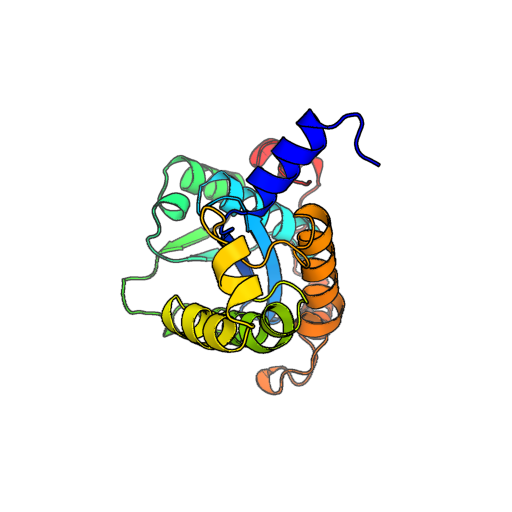C . ASN A 1 170 ? -11.158 -9.799 -2.113 1.00 97.44 170 ASN A C 1
ATOM 1388 O O . ASN A 1 170 ? -11.902 -9.852 -1.140 1.00 97.44 170 ASN A O 1
ATOM 1392 N N . ARG A 1 171 ? -11.434 -10.456 -3.248 1.00 97.25 171 ARG A N 1
ATOM 1393 C CA . ARG A 1 171 ? -12.662 -11.246 -3.471 1.00 97.25 171 ARG A CA 1
ATOM 1394 C C . ARG A 1 171 ? -12.446 -12.753 -3.514 1.00 97.25 171 ARG A C 1
ATOM 1396 O O . ARG A 1 171 ? -13.415 -13.505 -3.534 1.00 97.25 171 ARG A O 1
ATOM 1403 N N . ARG A 1 172 ? -11.198 -13.222 -3.517 1.00 95.19 172 ARG A N 1
ATOM 1404 C CA . ARG A 1 172 ? -10.913 -14.658 -3.453 1.00 95.19 172 ARG A CA 1
ATOM 1405 C C . ARG A 1 172 ? -11.375 -15.243 -2.126 1.00 95.19 172 ARG A C 1
ATOM 1407 O O . ARG A 1 172 ? -11.272 -14.600 -1.087 1.00 95.19 172 ARG A O 1
ATOM 1414 N N . TRP A 1 173 ? -11.767 -16.505 -2.159 1.00 96.62 173 TRP A N 1
ATOM 1415 C CA . TRP A 1 173 ? -12.035 -17.277 -0.956 1.00 96.62 173 TRP A CA 1
ATOM 1416 C C . TRP A 1 173 ? -10.771 -17.452 -0.102 1.00 96.62 173 TRP A C 1
ATOM 1418 O O . TRP A 1 173 ? -9.701 -17.776 -0.628 1.00 96.62 173 TRP A O 1
ATOM 1428 N N . LEU A 1 174 ? -10.891 -17.265 1.215 1.00 96.00 174 LEU A N 1
ATOM 1429 C CA . LEU A 1 174 ? -9.862 -17.629 2.186 1.00 96.00 174 LEU A CA 1
ATOM 1430 C C . LEU A 1 174 ? -10.423 -18.627 3.201 1.00 96.00 174 LEU A C 1
ATOM 1432 O O . LEU A 1 174 ? -11.261 -18.273 4.027 1.00 96.00 174 LEU A O 1
ATOM 1436 N N . ASP A 1 175 ? -9.864 -19.839 3.231 1.00 95.25 175 ASP A N 1
ATOM 1437 C CA . ASP A 1 175 ? -10.313 -20.908 4.140 1.00 95.25 175 ASP A CA 1
ATOM 1438 C C . ASP A 1 175 ? -10.297 -20.494 5.616 1.00 95.25 175 ASP A C 1
ATOM 1440 O O . ASP A 1 175 ? -11.180 -20.875 6.377 1.00 95.25 175 ASP A O 1
ATOM 1444 N N . ARG A 1 176 ? -9.327 -19.660 6.024 1.00 94.81 176 ARG A N 1
ATOM 1445 C CA . ARG A 1 176 ? -9.235 -19.159 7.408 1.00 94.81 176 ARG A CA 1
ATOM 1446 C C . ARG A 1 176 ? -10.417 -18.269 7.817 1.00 94.81 176 ARG A C 1
ATOM 1448 O O . ARG A 1 176 ? -10.624 -18.078 9.008 1.00 94.81 176 ARG A O 1
ATOM 1455 N N . LEU A 1 177 ? -11.088 -17.650 6.844 1.00 95.88 177 LEU A N 1
ATOM 1456 C CA . LEU A 1 177 ? -12.211 -16.736 7.056 1.00 95.88 177 LEU A CA 1
ATOM 1457 C C . LEU A 1 177 ? -13.555 -17.418 6.803 1.00 95.88 177 LEU A C 1
ATOM 1459 O O . LEU A 1 177 ? -14.568 -16.950 7.309 1.00 95.88 177 LEU A O 1
ATOM 1463 N N . GLY A 1 178 ? -13.573 -18.491 6.004 1.00 97.31 178 GLY A N 1
ATOM 1464 C CA . GLY A 1 178 ? -14.820 -19.058 5.489 1.00 97.31 178 GLY A CA 1
ATOM 1465 C C . GLY A 1 178 ? -15.584 -18.083 4.584 1.00 97.31 178 GLY A C 1
ATOM 1466 O O . GLY A 1 178 ? -16.801 -18.191 4.460 1.00 97.31 178 GLY A O 1
ATOM 1467 N N . SER A 1 179 ? -14.887 -17.100 4.011 1.00 97.88 179 SER A N 1
ATOM 1468 C CA . SER A 1 179 ? -15.426 -16.057 3.136 1.00 97.88 179 SER A CA 1
ATOM 1469 C C . SER A 1 179 ? -14.291 -15.380 2.362 1.00 97.88 179 SER A C 1
ATOM 1471 O O . SER A 1 179 ? -13.108 -15.722 2.518 1.00 97.88 179 SER A O 1
ATOM 1473 N N . SER A 1 180 ? -14.631 -14.425 1.499 1.00 97.88 180 SER A N 1
ATOM 1474 C CA . SER A 1 180 ? -13.641 -13.530 0.904 1.00 97.88 180 SER A CA 1
ATOM 1475 C C . SER A 1 180 ? -13.212 -12.413 1.864 1.00 97.88 180 SER A C 1
ATOM 1477 O O . SER A 1 180 ? -13.987 -12.013 2.739 1.00 97.88 180 SER A O 1
ATOM 1479 N N . PRO A 1 181 ? -12.005 -11.840 1.691 1.00 97.81 181 PRO A N 1
ATOM 1480 C CA . PRO A 1 181 ? -11.571 -10.710 2.498 1.00 97.81 181 PRO A CA 1
ATOM 1481 C C . PRO A 1 181 ? -12.550 -9.541 2.519 1.00 97.81 181 PRO A C 1
ATOM 1483 O O . PRO A 1 181 ? -12.811 -8.960 3.569 1.00 97.81 181 PRO A O 1
ATOM 1486 N N . LEU A 1 182 ? -13.115 -9.212 1.358 1.00 97.81 182 LEU A N 1
ATOM 1487 C CA . LEU A 1 182 ? -14.066 -8.121 1.216 1.00 97.81 182 LEU A CA 1
ATOM 1488 C C . LEU A 1 182 ? -15.374 -8.398 1.967 1.00 97.81 182 LEU A C 1
ATOM 1490 O O . LEU A 1 182 ? -15.948 -7.472 2.530 1.00 97.81 182 LEU A O 1
ATOM 1494 N N . GLU A 1 183 ? -15.850 -9.642 1.995 1.00 98.00 183 GLU A N 1
ATOM 1495 C CA . GLU A 1 183 ? -17.032 -10.020 2.782 1.00 98.00 183 GLU A CA 1
ATOM 1496 C C . GLU A 1 183 ? -16.753 -9.945 4.283 1.00 98.00 183 GLU A C 1
ATOM 1498 O O . GLU A 1 183 ? -17.550 -9.364 5.016 1.00 98.00 183 GLU A O 1
ATOM 1503 N N . ALA A 1 184 ? -15.604 -10.459 4.734 1.00 97.50 184 ALA A N 1
ATOM 1504 C CA . ALA A 1 184 ? -15.187 -10.347 6.130 1.00 97.50 184 ALA A CA 1
ATOM 1505 C C . ALA A 1 184 ? -15.057 -8.877 6.561 1.00 97.50 184 ALA A C 1
ATOM 1507 O O . ALA A 1 184 ? -15.551 -8.495 7.617 1.00 97.50 184 ALA A O 1
ATOM 1508 N N . TYR A 1 185 ? -14.473 -8.030 5.710 1.00 97.19 185 TYR A N 1
ATOM 1509 C CA . TYR A 1 185 ? -14.402 -6.586 5.931 1.00 97.19 185 TYR A CA 1
ATOM 1510 C C . TYR A 1 185 ? -15.794 -5.960 6.063 1.00 97.19 185 TYR A C 1
ATOM 1512 O O . TYR A 1 185 ? -16.067 -5.255 7.031 1.00 97.19 185 TYR A O 1
ATOM 1520 N N . LYS A 1 186 ? -16.696 -6.252 5.118 1.00 96.62 186 LYS A N 1
ATOM 1521 C CA . LYS A 1 186 ? -18.063 -5.712 5.115 1.00 96.62 186 LYS A CA 1
ATOM 1522 C C . LYS A 1 186 ? -18.870 -6.139 6.337 1.00 96.62 186 LYS A C 1
ATOM 1524 O O . LYS A 1 186 ? -19.688 -5.362 6.810 1.00 96.62 186 LYS A O 1
ATOM 1529 N N . SER A 1 187 ? -18.636 -7.340 6.869 1.00 95.56 187 SER A N 1
ATOM 1530 C CA . SER A 1 187 ? -19.336 -7.805 8.075 1.00 95.56 187 SER A CA 1
ATOM 1531 C C . SER A 1 187 ? -19.015 -6.998 9.338 1.00 95.56 187 SER A C 1
ATOM 1533 O O . SER A 1 187 ? -19.804 -7.015 10.279 1.00 95.56 187 SER A O 1
ATOM 1535 N N . ASP A 1 188 ? -17.896 -6.268 9.347 1.00 93.56 188 ASP A N 1
ATOM 1536 C CA . ASP A 1 188 ? -17.443 -5.444 10.470 1.00 93.56 188 ASP A CA 1
ATOM 1537 C C . ASP A 1 188 ? -17.388 -3.944 10.124 1.00 93.56 188 ASP A C 1
ATOM 1539 O O . ASP A 1 188 ? -16.846 -3.159 10.902 1.00 93.56 188 ASP A O 1
ATOM 1543 N N . GLU A 1 189 ? -17.954 -3.525 8.985 1.00 91.19 189 GLU A N 1
ATOM 1544 C CA . GLU A 1 189 ? -17.814 -2.160 8.458 1.00 91.19 189 GLU A CA 1
ATOM 1545 C C . GLU A 1 189 ? -18.292 -1.079 9.441 1.00 91.19 189 GLU A C 1
ATOM 1547 O O . GLU A 1 189 ? -17.658 -0.032 9.561 1.00 91.19 189 GLU A O 1
ATOM 1552 N N . ASP A 1 190 ? -19.335 -1.364 10.223 1.00 92.44 190 ASP A N 1
ATOM 1553 C CA . ASP A 1 190 ? -19.880 -0.444 11.232 1.00 92.44 190 ASP A CA 1
ATOM 1554 C C . ASP A 1 190 ? -18.901 -0.135 12.379 1.00 92.44 190 ASP A C 1
ATOM 1556 O O . ASP A 1 190 ? -19.054 0.860 13.088 1.00 92.44 190 ASP A O 1
ATOM 1560 N N . LYS A 1 191 ? -17.881 -0.977 12.584 1.00 91.75 191 LYS A N 1
ATOM 1561 C CA . LYS A 1 191 ? -16.858 -0.800 13.630 1.00 91.75 191 LYS A CA 1
ATOM 1562 C C . LYS A 1 191 ? -15.680 0.051 13.154 1.00 91.75 191 LYS A C 1
ATOM 1564 O O . LYS A 1 191 ? -14.756 0.302 13.928 1.00 91.75 191 LYS A O 1
ATOM 1569 N N . ILE A 1 192 ? -15.675 0.452 11.885 1.00 93.38 192 ILE A N 1
ATOM 1570 C CA . ILE A 1 192 ? -14.531 1.085 11.239 1.00 93.38 192 ILE A CA 1
ATOM 1571 C C . ILE A 1 192 ? -14.652 2.601 11.315 1.00 93.38 192 ILE A C 1
ATOM 1573 O O . ILE A 1 192 ? -15.584 3.210 10.791 1.00 93.38 192 ILE A O 1
ATOM 1577 N N . GLU A 1 193 ? -13.636 3.237 11.889 1.00 94.00 193 GLU A N 1
ATOM 1578 C CA . GLU A 1 193 ? -13.518 4.688 11.851 1.00 94.00 193 GLU A CA 1
ATOM 1579 C C . GLU A 1 193 ? -13.131 5.149 10.438 1.0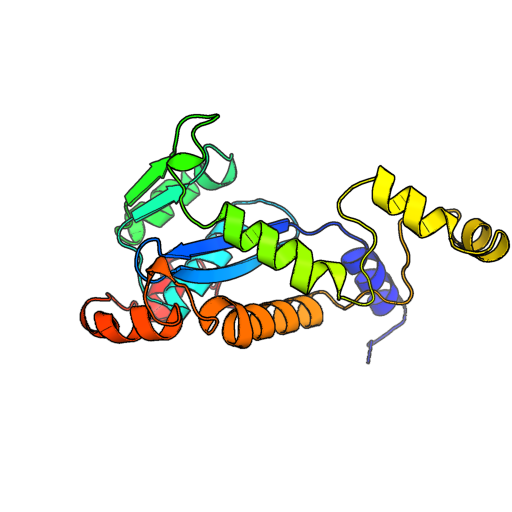0 94.00 193 GLU A C 1
ATOM 1581 O O . GLU A 1 193 ? -12.026 4.895 9.946 1.00 94.00 193 GLU A O 1
ATOM 1586 N N . ARG A 1 194 ? -14.043 5.854 9.764 1.00 93.12 194 ARG A N 1
ATOM 1587 C CA . ARG A 1 194 ? -13.775 6.483 8.468 1.00 93.12 194 ARG A CA 1
ATOM 1588 C C . ARG A 1 194 ? -13.382 7.942 8.665 1.00 93.12 194 ARG A C 1
ATOM 1590 O O . ARG A 1 194 ? -14.092 8.716 9.300 1.00 93.12 194 ARG A O 1
ATOM 1597 N N . LEU A 1 195 ? -12.262 8.326 8.062 1.00 89.56 195 LEU A N 1
ATOM 1598 C CA . LEU A 1 195 ? -11.825 9.717 8.012 1.00 89.56 195 LEU A CA 1
ATOM 1599 C C . LEU A 1 195 ? -12.346 10.381 6.738 1.00 89.56 195 LEU A C 1
ATOM 1601 O O . LEU A 1 195 ? -12.397 9.754 5.678 1.00 89.56 195 LEU A O 1
ATOM 1605 N N . SER A 1 196 ? -12.695 11.666 6.820 1.00 87.75 196 SER A N 1
ATOM 1606 C CA . SER A 1 196 ? -13.030 12.435 5.622 1.00 87.75 196 SER A CA 1
ATOM 1607 C C . SER A 1 196 ? -11.804 12.575 4.718 1.00 87.75 196 SER A C 1
ATOM 1609 O O . SER A 1 196 ? -10.674 12.712 5.195 1.00 87.75 196 SER A O 1
ATOM 1611 N N . SER A 1 197 ? -12.020 12.591 3.403 1.00 80.81 197 SER A N 1
ATOM 1612 C CA . SER A 1 197 ? -10.943 12.784 2.422 1.00 80.81 197 SER A CA 1
ATOM 1613 C C . SER A 1 197 ? -10.151 14.066 2.691 1.00 80.81 197 SER A C 1
ATOM 1615 O O . SER A 1 197 ? -8.925 14.054 2.625 1.00 80.81 197 SER A O 1
ATOM 1617 N N . THR A 1 198 ? -10.828 15.146 3.092 1.00 83.50 198 THR A N 1
ATOM 1618 C CA . THR A 1 198 ? -10.201 16.413 3.489 1.00 83.50 198 THR A CA 1
ATOM 1619 C C . THR A 1 198 ? -9.236 16.238 4.658 1.00 83.50 198 THR A C 1
ATOM 1621 O O . THR A 1 198 ? -8.126 16.762 4.608 1.00 83.50 198 THR A O 1
ATOM 1624 N N . LEU A 1 199 ? -9.619 15.485 5.697 1.00 84.62 199 LEU A N 1
ATOM 1625 C CA . LEU A 1 199 ? -8.754 15.247 6.853 1.00 84.62 199 LEU A CA 1
ATOM 1626 C C . LEU A 1 199 ? -7.537 14.401 6.465 1.00 84.62 199 LEU A C 1
ATOM 1628 O O . LEU A 1 199 ? -6.411 14.740 6.827 1.00 84.62 199 LEU A O 1
ATOM 1632 N N . VAL A 1 200 ? -7.752 13.338 5.686 1.00 83.69 200 VAL A N 1
ATOM 1633 C CA . VAL A 1 200 ? -6.671 12.485 5.170 1.00 83.69 200 VAL A CA 1
ATOM 1634 C C . VAL A 1 200 ? -5.693 13.318 4.341 1.00 83.69 200 VAL A C 1
ATOM 1636 O O . VAL A 1 200 ? -4.486 13.257 4.566 1.00 83.69 200 VAL A O 1
ATOM 1639 N N . CYS A 1 201 ? -6.194 14.163 3.440 1.00 82.06 201 CYS A N 1
ATOM 1640 C CA . CYS A 1 201 ? -5.378 15.066 2.633 1.00 82.06 201 CYS A CA 1
ATOM 1641 C C . CYS A 1 201 ? -4.627 16.106 3.468 1.00 82.06 201 CYS A C 1
ATOM 1643 O O . CYS A 1 201 ? -3.454 16.350 3.191 1.00 82.06 201 CYS A O 1
ATOM 1645 N N . ALA A 1 202 ? -5.256 16.684 4.494 1.00 82.50 202 ALA A N 1
ATOM 1646 C CA . ALA A 1 202 ? -4.622 17.659 5.379 1.00 82.50 202 ALA A CA 1
ATOM 1647 C C . ALA A 1 202 ? -3.467 17.047 6.188 1.00 82.50 202 ALA A C 1
ATOM 1649 O O . ALA A 1 202 ? -2.452 17.703 6.407 1.00 82.50 202 ALA A O 1
ATOM 1650 N N . ARG A 1 203 ? -3.601 15.784 6.614 1.00 80.75 203 ARG A N 1
ATOM 1651 C CA . ARG A 1 203 ? -2.582 15.081 7.411 1.00 80.75 203 ARG A CA 1
ATOM 1652 C C . ARG A 1 203 ? -1.491 14.430 6.560 1.00 80.75 203 ARG A C 1
ATOM 1654 O O . ARG A 1 203 ? -0.340 14.382 6.983 1.00 80.75 203 ARG A O 1
ATOM 1661 N N . LEU A 1 204 ? -1.831 13.940 5.365 1.00 83.00 204 LEU A N 1
ATOM 1662 C CA . LEU A 1 204 ? -0.905 13.201 4.497 1.00 83.00 204 LEU A CA 1
ATOM 1663 C C . LEU A 1 204 ? -0.339 14.024 3.332 1.00 83.00 204 LEU A C 1
ATOM 1665 O O . LEU A 1 204 ? 0.652 13.599 2.746 1.00 83.00 204 LEU A O 1
ATOM 1669 N N . GLY A 1 205 ? -0.898 15.198 3.027 1.00 74.00 205 GLY A N 1
ATOM 1670 C CA . GLY A 1 205 ? -0.387 16.136 2.020 1.00 74.00 205 GLY A CA 1
ATOM 1671 C C . GLY A 1 205 ? -0.858 15.857 0.589 1.00 74.00 205 GLY A C 1
ATOM 1672 O O . GLY A 1 205 ? -0.024 15.683 -0.293 1.00 74.00 205 GLY A O 1
ATOM 1673 N N . ASN A 1 206 ? -2.177 15.813 0.347 1.00 69.25 206 ASN A N 1
ATOM 1674 C CA . ASN A 1 206 ? -2.786 15.536 -0.974 1.00 69.25 206 ASN A CA 1
ATOM 1675 C C . ASN A 1 206 ? -2.203 14.290 -1.677 1.00 69.25 206 ASN A C 1
ATOM 1677 O O . ASN A 1 206 ? -1.892 14.302 -2.864 1.00 69.25 206 ASN A O 1
ATOM 1681 N N . MET A 1 207 ? -2.045 13.201 -0.923 1.00 71.12 207 MET A N 1
ATOM 1682 C CA . MET A 1 207 ? -1.463 11.941 -1.410 1.00 71.12 207 MET A CA 1
ATOM 1683 C C . MET A 1 207 ? -2.489 10.990 -2.045 1.00 71.12 207 MET A C 1
ATOM 1685 O O . MET A 1 207 ? -2.120 9.891 -2.453 1.00 71.12 207 MET A O 1
ATOM 1689 N N . LEU A 1 208 ? -3.764 11.392 -2.103 1.00 60.91 208 LEU A N 1
ATOM 1690 C CA . LEU A 1 208 ? -4.806 10.694 -2.853 1.00 60.91 208 LEU A CA 1
ATOM 1691 C C . LEU A 1 208 ? -4.660 11.087 -4.327 1.00 60.91 208 LEU A C 1
ATOM 1693 O O . LEU A 1 208 ? -5.166 12.124 -4.752 1.00 60.91 208 LEU A O 1
ATOM 1697 N N . THR A 1 209 ? -3.905 10.289 -5.072 1.00 48.97 209 THR A N 1
ATOM 1698 C CA . THR A 1 209 ? -3.794 10.355 -6.535 1.00 48.97 209 THR A CA 1
ATOM 1699 C C . THR A 1 209 ? -4.123 8.999 -7.105 1.00 48.97 209 THR A C 1
ATOM 1701 O O . THR A 1 209 ? -3.508 8.037 -6.585 1.00 48.97 209 THR A O 1
#